Protein AF-A0A3C7VY63-F1 (afdb_monomer_lite)

pLDDT: mean 80.12, std 9.8, range [40.59, 92.25]

Structure (mmCIF, N/CA/C/O backbone):
data_AF-A0A3C7VY63-F1
#
_entry.id   AF-A0A3C7VY63-F1
#
loop_
_atom_site.group_PDB
_atom_site.id
_atom_site.type_symbol
_atom_site.label_atom_id
_atom_site.label_alt_id
_atom_site.label_comp_id
_atom_site.label_asym_id
_atom_site.label_entity_id
_atom_site.label_seq_id
_atom_site.pdbx_PDB_ins_code
_atom_site.Cartn_x
_atom_site.Cartn_y
_atom_site.Cartn_z
_atom_site.occupancy
_atom_site.B_iso_or_equiv
_atom_site.auth_seq_id
_atom_site.auth_comp_id
_atom_site.auth_asym_id
_atom_site.auth_atom_id
_atom_site.pdbx_PDB_model_num
ATOM 1 N N . LEU A 1 1 ? 25.515 3.015 -8.503 1.00 62.12 1 LEU A N 1
ATOM 2 C CA . LEU A 1 1 ? 24.605 2.817 -7.347 1.00 62.12 1 LEU A CA 1
ATOM 3 C C . LEU A 1 1 ? 24.580 4.025 -6.413 1.00 62.12 1 LEU A C 1
ATOM 5 O O . LEU A 1 1 ? 23.520 4.613 -6.287 1.00 62.12 1 LEU A O 1
ATOM 9 N N . LEU A 1 2 ? 25.706 4.453 -5.821 1.00 75.06 2 LEU A N 1
ATOM 10 C CA . LEU A 1 2 ? 25.726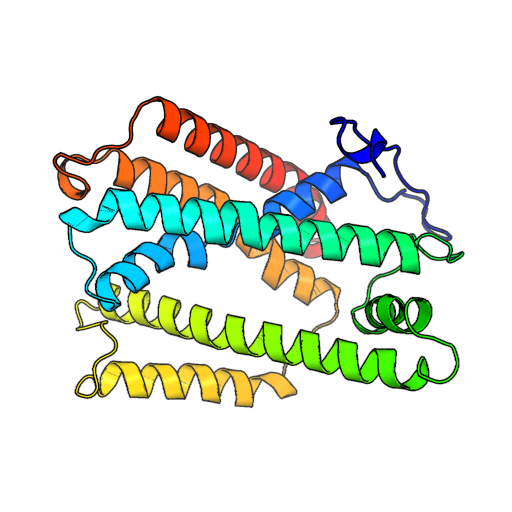 5.575 -4.858 1.00 75.06 2 LEU A CA 1
ATOM 11 C C . LEU A 1 2 ? 25.176 6.905 -5.409 1.00 75.06 2 LEU A C 1
ATOM 13 O O . LEU A 1 2 ? 24.484 7.616 -4.693 1.00 75.06 2 LEU A O 1
ATOM 17 N N . ALA A 1 3 ? 25.392 7.198 -6.696 1.00 76.75 3 ALA A N 1
ATOM 18 C CA . ALA A 1 3 ? 24.822 8.379 -7.353 1.00 76.75 3 ALA A CA 1
ATOM 19 C C . ALA A 1 3 ? 23.278 8.391 -7.382 1.00 76.75 3 ALA A C 1
ATOM 21 O O . ALA A 1 3 ? 22.686 9.460 -7.426 1.00 76.75 3 ALA A O 1
ATOM 22 N N . GLY A 1 4 ? 22.624 7.224 -7.309 1.00 72.44 4 GLY A N 1
ATOM 23 C CA . GLY A 1 4 ? 21.160 7.112 -7.290 1.00 72.44 4 GLY A CA 1
ATOM 24 C C . GLY A 1 4 ? 20.516 7.451 -5.941 1.00 72.44 4 GLY A C 1
ATOM 25 O O . GLY A 1 4 ? 19.298 7.545 -5.867 1.00 72.44 4 GLY A O 1
ATOM 26 N N . PHE A 1 5 ? 21.311 7.639 -4.880 1.00 76.50 5 PHE A N 1
ATOM 27 C CA . PHE A 1 5 ? 20.817 8.124 -3.585 1.00 76.50 5 PHE A CA 1
ATOM 28 C C . PHE A 1 5 ? 20.740 9.650 -3.513 1.00 76.50 5 PHE A C 1
ATOM 30 O O . PHE A 1 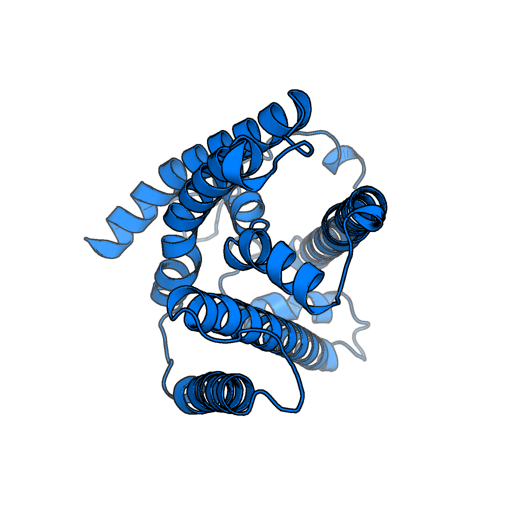5 ? 20.140 10.184 -2.582 1.00 76.50 5 PHE A O 1
ATOM 37 N N . VAL A 1 6 ? 21.346 10.354 -4.472 1.00 81.25 6 VAL A N 1
ATOM 38 C CA . VAL A 1 6 ? 21.207 11.804 -4.582 1.00 81.25 6 VAL A CA 1
ATOM 39 C C . VAL A 1 6 ? 19.847 12.079 -5.223 1.00 81.25 6 VAL A C 1
ATOM 41 O O . VAL A 1 6 ? 19.622 11.614 -6.341 1.00 81.25 6 VAL A O 1
ATOM 44 N N . PRO A 1 7 ? 18.930 12.802 -4.552 1.00 76.75 7 PRO A N 1
ATOM 45 C CA . PRO A 1 7 ? 17.633 13.127 -5.126 1.00 76.75 7 PRO A CA 1
ATOM 46 C C . PRO A 1 7 ? 17.824 13.933 -6.413 1.00 76.75 7 PRO A C 1
ATOM 48 O O . PRO A 1 7 ? 18.218 15.097 -6.379 1.00 76.75 7 PRO A O 1
ATOM 51 N N . ALA A 1 8 ? 17.564 13.297 -7.549 1.00 80.38 8 ALA A N 1
ATOM 52 C CA . ALA A 1 8 ? 17.625 13.902 -8.867 1.00 80.38 8 ALA A CA 1
ATOM 53 C C . ALA A 1 8 ? 16.499 13.326 -9.721 1.00 80.38 8 ALA A C 1
ATOM 55 O O . ALA A 1 8 ? 16.160 12.147 -9.610 1.00 80.38 8 ALA A O 1
ATOM 56 N N . LEU A 1 9 ? 15.918 14.168 -10.570 1.00 77.94 9 LEU A N 1
ATOM 57 C CA . LEU A 1 9 ? 14.984 13.711 -11.587 1.00 77.94 9 LEU A CA 1
ATOM 58 C C . LEU A 1 9 ? 15.796 13.119 -12.746 1.00 77.94 9 LEU A C 1
ATOM 60 O O . LEU A 1 9 ? 16.598 13.849 -13.336 1.00 77.94 9 LEU A O 1
ATOM 64 N N . PRO A 1 10 ? 15.648 11.817 -13.052 1.00 79.81 10 PRO A N 1
ATOM 65 C CA . PRO A 1 10 ? 16.302 11.242 -14.215 1.00 79.81 10 PRO A CA 1
ATOM 66 C C . PRO A 1 10 ? 15.673 11.794 -15.506 1.00 79.81 10 PRO A C 1
ATOM 68 O O . PRO A 1 10 ? 14.538 12.274 -15.472 1.00 79.81 10 PRO A O 1
ATOM 71 N N . PRO A 1 11 ? 16.395 11.749 -16.640 1.00 83.88 11 PRO A N 1
ATOM 72 C CA . PRO A 1 11 ? 15.833 12.127 -17.931 1.00 83.88 11 PRO A CA 1
ATOM 73 C C . PRO A 1 11 ? 14.715 11.163 -18.348 1.00 83.88 11 PRO A C 1
ATOM 75 O O . PRO A 1 11 ? 14.721 9.990 -17.964 1.00 83.88 11 PRO A O 1
ATOM 78 N N . ASP A 1 12 ? 13.783 11.656 -19.162 1.00 84.00 12 ASP A N 1
ATOM 79 C CA . ASP A 1 12 ? 12.725 10.832 -19.748 1.00 84.00 12 ASP A CA 1
ATOM 80 C C . ASP A 1 12 ? 13.318 9.763 -20.675 1.00 84.00 12 ASP A C 1
ATOM 82 O O . ASP A 1 12 ? 14.304 9.999 -21.382 1.00 84.00 12 ASP A O 1
ATOM 86 N N . LEU A 1 13 ? 12.722 8.569 -20.658 1.00 80.81 13 LEU A N 1
ATOM 87 C CA . LEU A 1 13 ? 13.258 7.406 -21.356 1.00 80.81 13 LEU A CA 1
ATOM 88 C C . LEU A 1 13 ? 12.505 7.188 -22.681 1.00 80.81 13 LEU A C 1
ATOM 90 O O . LEU A 1 13 ? 11.304 6.915 -22.642 1.00 80.81 13 LEU A O 1
ATOM 94 N N . PRO A 1 14 ? 13.160 7.276 -23.852 1.00 81.19 14 PRO A N 1
ATOM 95 C CA . PRO A 1 14 ? 12.502 7.002 -25.126 1.00 81.19 14 PRO A CA 1
ATOM 96 C C . PRO A 1 14 ? 12.075 5.531 -25.213 1.00 81.19 14 PRO A C 1
ATOM 98 O O . PRO A 1 14 ? 12.842 4.632 -24.863 1.00 81.19 14 PRO A O 1
ATOM 101 N N . VAL A 1 15 ? 10.854 5.288 -25.691 1.00 75.50 15 VAL A N 1
ATOM 102 C CA . VAL A 1 15 ? 10.307 3.940 -25.887 1.00 75.50 15 VAL A CA 1
ATOM 103 C C . VAL A 1 15 ? 10.382 3.591 -27.378 1.00 75.50 15 VAL A C 1
ATOM 105 O O . VAL A 1 15 ? 9.843 4.333 -28.200 1.00 75.50 15 VAL A O 1
ATOM 108 N N . PRO A 1 16 ? 11.051 2.489 -27.769 1.00 72.19 16 PRO A N 1
ATOM 109 C CA . PRO A 1 16 ? 11.116 2.081 -29.169 1.00 72.19 16 PRO A CA 1
ATOM 110 C C . PRO A 1 16 ? 9.716 1.873 -29.763 1.00 72.19 16 PRO A C 1
ATOM 112 O O . PRO A 1 16 ? 8.954 1.040 -29.282 1.00 72.19 16 PRO A O 1
ATOM 115 N N . GLY A 1 17 ? 9.386 2.617 -30.822 1.00 71.31 17 GLY A N 1
ATOM 116 C CA . GLY A 1 17 ? 8.108 2.489 -31.534 1.00 71.31 17 GLY A CA 1
ATOM 117 C C . GLY A 1 17 ? 6.954 3.343 -30.996 1.00 71.31 17 GLY A C 1
ATOM 118 O O . GLY A 1 17 ? 5.883 3.320 -31.599 1.00 71.31 17 GLY A O 1
ATOM 119 N N . GLU A 1 18 ? 7.160 4.129 -29.936 1.00 72.44 18 GLU A N 1
ATOM 120 C CA . GLU A 1 18 ? 6.178 5.103 -29.440 1.00 72.44 18 GLU A CA 1
ATOM 121 C C . GLU A 1 18 ? 6.654 6.544 -29.682 1.00 72.44 18 GLU A C 1
ATOM 123 O O . GLU A 1 18 ? 7.850 6.836 -29.672 1.00 72.44 18 GLU A O 1
ATOM 128 N N . ALA A 1 19 ? 5.706 7.451 -29.937 1.00 70.81 19 ALA A N 1
ATOM 129 C CA . ALA A 1 19 ? 5.999 8.869 -30.163 1.00 70.81 19 ALA A CA 1
ATOM 130 C C . ALA A 1 19 ? 6.303 9.623 -28.857 1.00 70.81 19 ALA A C 1
ATOM 132 O O . ALA A 1 19 ? 7.053 10.598 -28.875 1.00 70.81 19 ALA A O 1
ATOM 133 N N . ASP A 1 20 ? 5.741 9.156 -27.740 1.00 75.81 20 ASP A N 1
ATOM 134 C CA . ASP A 1 20 ? 5.900 9.767 -26.425 1.00 75.81 20 ASP A CA 1
ATOM 135 C C . ASP A 1 20 ? 6.913 8.974 -25.578 1.00 75.81 20 ASP A C 1
ATOM 137 O O . ASP A 1 20 ? 6.855 7.743 -25.526 1.00 75.81 20 ASP A O 1
ATOM 141 N N . PRO A 1 21 ? 7.858 9.644 -24.894 1.00 78.62 21 PRO A N 1
ATOM 142 C CA . PRO A 1 21 ? 8.790 8.973 -23.999 1.00 78.62 21 PRO A CA 1
ATOM 143 C C . PRO A 1 21 ? 8.112 8.575 -22.681 1.00 78.62 21 PRO A C 1
ATOM 145 O O . PRO A 1 21 ? 7.138 9.182 -22.227 1.00 78.62 21 PRO A O 1
ATOM 148 N N . ARG A 1 22 ? 8.692 7.593 -21.987 1.00 72.12 22 ARG A N 1
ATOM 149 C CA . ARG A 1 22 ? 8.306 7.255 -20.617 1.00 72.12 22 ARG A CA 1
ATOM 150 C C . ARG A 1 22 ? 8.811 8.347 -19.676 1.00 72.12 22 ARG A C 1
ATOM 152 O O . ARG A 1 22 ? 10.004 8.437 -19.386 1.00 72.12 22 ARG A O 1
ATOM 159 N N . VAL A 1 23 ? 7.877 9.165 -19.200 1.00 78.69 23 VAL A N 1
ATOM 160 C CA . VAL A 1 23 ? 8.172 10.327 -18.358 1.00 78.69 23 VAL A CA 1
ATOM 161 C C . VAL A 1 23 ? 8.673 9.891 -16.975 1.00 78.69 23 VAL A C 1
ATOM 163 O O . VAL A 1 23 ? 8.008 9.135 -16.247 1.00 78.69 23 VAL A O 1
ATOM 166 N N . ALA A 1 24 ? 9.847 10.387 -16.592 1.00 77.62 24 ALA A N 1
ATOM 167 C CA . ALA A 1 24 ? 10.515 10.052 -15.339 1.00 77.62 24 ALA A CA 1
ATOM 168 C C . ALA A 1 24 ? 9.704 10.503 -14.117 1.00 77.62 24 ALA A C 1
ATOM 170 O O . ALA A 1 24 ? 9.508 9.731 -13.174 1.00 77.62 24 ALA A O 1
ATOM 171 N N . THR A 1 25 ? 9.178 11.730 -14.153 1.00 72.44 25 THR A N 1
ATOM 172 C CA . THR A 1 25 ? 8.348 12.281 -13.073 1.00 72.44 25 THR A CA 1
ATOM 173 C C . THR A 1 25 ? 7.104 11.431 -12.849 1.00 72.44 25 THR A C 1
ATOM 175 O O . THR A 1 25 ? 6.853 11.054 -11.708 1.00 72.44 25 THR A O 1
ATOM 178 N N . SER A 1 26 ? 6.386 11.035 -13.908 1.00 70.88 26 SER A N 1
ATOM 179 C CA . SER A 1 26 ? 5.187 10.189 -13.785 1.00 70.88 26 SER A CA 1
ATOM 180 C C . SER A 1 26 ? 5.504 8.796 -13.226 1.00 70.88 26 SER A C 1
ATOM 182 O O . SER A 1 26 ? 4.692 8.221 -12.498 1.00 70.88 26 SER A O 1
ATOM 184 N N . SER A 1 27 ? 6.699 8.262 -13.496 1.00 73.44 27 SER A N 1
ATOM 185 C CA . SER A 1 27 ? 7.159 6.983 -12.934 1.00 73.44 27 SER A CA 1
ATOM 186 C C . SER A 1 27 ? 7.461 7.088 -11.434 1.00 73.44 27 SER A C 1
ATOM 188 O O . SER A 1 27 ? 6.994 6.256 -10.656 1.00 73.44 27 SER A O 1
ATOM 190 N N . VAL A 1 28 ? 8.167 8.141 -11.003 1.00 75.81 28 VAL A N 1
ATOM 191 C CA . VAL A 1 28 ? 8.441 8.417 -9.576 1.00 75.81 28 VAL A CA 1
ATOM 192 C C . VAL A 1 28 ? 7.138 8.645 -8.812 1.00 75.81 28 VAL A C 1
ATOM 194 O O . VAL A 1 28 ? 6.910 8.053 -7.759 1.00 75.81 28 VAL A O 1
ATOM 197 N N . ILE A 1 29 ? 6.258 9.462 -9.383 1.00 70.75 29 ILE A N 1
ATOM 198 C CA . ILE A 1 29 ? 4.905 9.725 -8.902 1.00 70.75 29 ILE A CA 1
ATOM 199 C C . ILE A 1 29 ? 4.156 8.384 -8.760 1.00 70.75 29 ILE A C 1
ATOM 201 O O . ILE A 1 29 ? 3.750 8.023 -7.654 1.00 70.75 29 ILE A O 1
ATOM 205 N N . ALA A 1 30 ? 4.076 7.562 -9.809 1.00 69.88 30 ALA A N 1
ATOM 206 C CA . ALA A 1 30 ? 3.417 6.254 -9.746 1.00 69.88 30 ALA A CA 1
ATOM 207 C C . ALA A 1 30 ? 3.973 5.338 -8.641 1.00 69.88 30 ALA A C 1
ATOM 209 O O . ALA A 1 30 ? 3.189 4.700 -7.940 1.00 69.88 30 ALA A O 1
ATOM 210 N N . MET A 1 31 ? 5.296 5.297 -8.450 1.00 74.56 31 MET A N 1
ATOM 211 C CA . MET A 1 31 ? 5.924 4.518 -7.378 1.00 74.56 31 MET A CA 1
ATOM 212 C C . MET A 1 31 ? 5.502 5.001 -5.987 1.00 74.56 31 MET A C 1
ATOM 214 O O . MET A 1 31 ? 5.163 4.181 -5.135 1.00 74.56 31 MET A O 1
ATOM 218 N N . VAL A 1 32 ? 5.476 6.319 -5.760 1.00 74.81 32 VAL A N 1
ATOM 219 C CA . VAL A 1 32 ? 5.016 6.899 -4.488 1.00 74.81 32 VAL A CA 1
ATOM 220 C C . VAL A 1 32 ? 3.537 6.593 -4.250 1.00 74.81 32 VAL A C 1
ATOM 222 O O . VAL A 1 32 ? 3.163 6.199 -3.147 1.00 74.81 32 VAL A O 1
ATOM 225 N N . GLY A 1 33 ? 2.699 6.709 -5.283 1.00 69.38 33 GLY A N 1
ATOM 226 C CA . GLY A 1 33 ? 1.277 6.370 -5.193 1.00 69.38 33 GLY A CA 1
ATOM 227 C C . GLY A 1 33 ? 1.031 4.889 -4.899 1.00 69.38 33 GLY A C 1
ATOM 228 O O . GLY A 1 33 ? 0.179 4.562 -4.080 1.00 69.38 33 GLY A O 1
ATOM 229 N N . ALA A 1 34 ? 1.804 3.989 -5.512 1.00 71.31 34 ALA A N 1
ATOM 230 C CA . ALA A 1 34 ? 1.699 2.547 -5.287 1.00 71.31 34 ALA A CA 1
ATOM 231 C C . ALA A 1 34 ? 2.191 2.110 -3.896 1.00 71.31 34 ALA A C 1
ATOM 233 O O . ALA A 1 34 ? 1.736 1.091 -3.379 1.00 71.31 34 ALA A O 1
ATOM 234 N N . ALA A 1 35 ? 3.094 2.874 -3.274 1.00 74.88 35 ALA A N 1
ATOM 235 C CA . ALA A 1 35 ? 3.577 2.596 -1.923 1.00 74.88 35 ALA A CA 1
ATOM 236 C C . ALA A 1 35 ? 2.518 2.862 -0.835 1.00 74.88 35 ALA A C 1
ATOM 238 O O . ALA A 1 35 ? 2.650 2.367 0.285 1.00 74.88 35 ALA A O 1
ATOM 239 N N . ILE A 1 36 ? 1.470 3.633 -1.143 1.00 75.31 36 ILE A N 1
ATOM 240 C CA . ILE A 1 36 ? 0.444 4.030 -0.178 1.00 75.31 36 ILE A CA 1
ATOM 241 C C . ILE A 1 36 ? -0.836 3.235 -0.439 1.00 75.31 36 ILE A C 1
ATOM 243 O O . ILE A 1 36 ? -1.573 3.502 -1.383 1.00 75.31 36 ILE A O 1
ATOM 247 N N . ALA A 1 37 ? -1.138 2.283 0.443 1.00 77.69 37 ALA A N 1
ATOM 248 C CA . ALA A 1 37 ? -2.376 1.512 0.390 1.00 77.69 37 ALA A CA 1
ATOM 249 C C . ALA A 1 37 ? -3.423 2.081 1.375 1.00 77.69 37 ALA A C 1
ATOM 251 O O . ALA A 1 37 ? -3.227 1.979 2.591 1.00 77.69 37 ALA A O 1
ATOM 252 N N . PRO A 1 38 ? -4.568 2.614 0.895 1.00 79.19 38 PRO A N 1
ATOM 253 C CA . PRO A 1 38 ? -5.651 3.126 1.744 1.00 79.19 38 PRO A CA 1
ATOM 254 C C . PRO A 1 38 ? -6.125 2.122 2.803 1.00 79.19 38 PRO A C 1
ATOM 256 O O . PRO A 1 38 ? -6.285 2.464 3.976 1.00 79.19 38 PRO A O 1
ATOM 259 N N . ALA A 1 39 ? -6.288 0.859 2.396 1.00 77.19 39 ALA A N 1
ATOM 260 C CA . ALA A 1 39 ? -6.702 -0.223 3.282 1.00 77.19 39 ALA A CA 1
ATOM 261 C C . ALA A 1 39 ? -5.671 -0.499 4.387 1.00 77.19 39 ALA A C 1
ATOM 263 O O . ALA A 1 39 ? -6.059 -0.776 5.514 1.00 77.19 39 ALA A O 1
ATOM 264 N N . ALA A 1 40 ? -4.370 -0.372 4.107 1.00 79.06 40 ALA A N 1
ATOM 265 C CA . ALA A 1 40 ? -3.341 -0.546 5.129 1.00 79.06 40 ALA A CA 1
ATOM 266 C C . ALA A 1 40 ? -3.365 0.603 6.150 1.00 79.06 40 ALA A C 1
ATOM 268 O O . ALA A 1 40 ? -3.296 0.351 7.350 1.00 79.06 40 ALA A O 1
ATOM 269 N N . LEU A 1 41 ? -3.529 1.851 5.690 1.00 83.31 41 LEU A N 1
ATOM 270 C CA . LEU A 1 41 ? -3.582 3.030 6.566 1.00 83.31 41 LEU A CA 1
ATOM 271 C C . LEU A 1 41 ? -4.760 2.983 7.547 1.00 83.31 41 LEU A C 1
ATOM 273 O O . LEU A 1 41 ? -4.584 3.266 8.731 1.00 83.31 41 LEU A O 1
ATOM 277 N N . LEU A 1 42 ? -5.950 2.618 7.066 1.00 86.81 42 LEU A N 1
ATOM 278 C CA . LEU A 1 42 ? -7.148 2.531 7.907 1.00 86.81 42 LEU A CA 1
ATOM 279 C C . LEU A 1 42 ? -7.280 1.185 8.631 1.00 86.81 42 LEU A C 1
ATOM 281 O O . LEU A 1 42 ? -7.916 1.118 9.678 1.00 86.81 42 LEU A O 1
ATOM 285 N N . GLY A 1 43 ? -6.696 0.116 8.090 1.00 86.75 43 GLY A N 1
ATOM 286 C CA . GLY A 1 43 ? -6.788 -1.236 8.637 1.00 86.75 43 GLY A CA 1
ATOM 287 C C . GLY A 1 43 ? -5.797 -1.516 9.762 1.00 86.75 43 GLY A C 1
ATOM 288 O O . GLY A 1 43 ? -6.124 -2.268 10.679 1.00 86.75 43 GLY A O 1
ATOM 289 N N . LEU A 1 44 ? -4.615 -0.887 9.748 1.00 87.25 44 LEU A N 1
ATOM 290 C CA . LEU A 1 44 ? -3.586 -1.109 10.768 1.00 87.25 44 LEU A CA 1
ATOM 291 C C . LEU A 1 44 ? -4.094 -0.855 12.206 1.00 87.25 44 LEU A C 1
ATOM 293 O O . LEU A 1 44 ? -3.856 -1.713 13.057 1.00 87.25 44 LEU A O 1
ATOM 297 N N . PRO A 1 45 ? -4.856 0.221 12.503 1.00 86.75 45 PRO A N 1
ATOM 298 C CA . PRO A 1 45 ? -5.468 0.400 13.820 1.00 86.75 45 PRO A CA 1
ATOM 299 C C . PRO A 1 45 ? -6.396 -0.750 14.238 1.00 86.75 45 PRO A C 1
ATOM 301 O O . PRO A 1 45 ? -6.347 -1.170 15.393 1.00 86.75 45 PRO A O 1
ATOM 304 N N . TYR A 1 46 ? -7.201 -1.297 13.315 1.00 88.62 46 TYR A N 1
ATOM 305 C CA . TYR A 1 46 ? -8.057 -2.456 13.601 1.00 88.62 46 TYR A CA 1
ATOM 306 C C . TYR A 1 46 ? -7.222 -3.698 13.896 1.00 88.62 46 TYR A C 1
ATOM 308 O O . TYR A 1 46 ? -7.521 -4.406 14.850 1.00 88.62 46 TYR A O 1
ATOM 316 N N . MET A 1 47 ? -6.149 -3.938 13.137 1.00 87.38 47 MET A N 1
ATOM 317 C CA . MET A 1 47 ? -5.248 -5.069 13.378 1.00 87.38 47 MET A CA 1
ATOM 318 C C . MET A 1 47 ? -4.537 -4.960 14.734 1.00 87.38 47 MET A C 1
ATOM 320 O O . MET A 1 47 ? -4.449 -5.949 15.455 1.00 87.38 47 MET A O 1
ATOM 324 N N . CYS A 1 48 ? -4.081 -3.765 15.121 1.00 85.94 48 CYS A N 1
ATOM 325 C CA . CYS A 1 48 ? -3.505 -3.534 16.449 1.00 85.94 48 CYS A CA 1
ATOM 326 C C . CYS A 1 48 ? -4.537 -3.757 17.566 1.00 85.94 48 CYS A C 1
ATOM 328 O O . CYS A 1 48 ? -4.233 -4.381 18.581 1.00 85.94 48 CYS A O 1
ATOM 330 N N . ALA A 1 49 ? -5.766 -3.272 17.381 1.00 85.88 49 ALA A N 1
ATOM 331 C CA . ALA A 1 49 ? -6.838 -3.453 18.354 1.00 85.88 49 ALA A CA 1
ATOM 332 C C . ALA A 1 49 ? -7.318 -4.915 18.451 1.00 85.88 49 ALA A C 1
ATOM 334 O O . ALA A 1 49 ? -7.705 -5.357 19.534 1.00 85.88 49 ALA A O 1
ATOM 335 N N . ASP A 1 50 ? -7.277 -5.666 17.350 1.00 85.94 50 ASP A N 1
ATOM 336 C CA . ASP A 1 50 ? -7.568 -7.103 17.309 1.00 85.94 50 ASP A CA 1
ATOM 337 C C . ASP A 1 50 ? -6.478 -7.924 18.013 1.00 85.94 50 ASP A C 1
ATOM 339 O O . ASP A 1 50 ? -6.790 -8.813 18.801 1.00 85.94 50 ASP A O 1
ATOM 343 N N . ALA A 1 51 ? -5.207 -7.540 17.842 1.00 84.88 51 ALA A N 1
ATOM 344 C CA . ALA A 1 51 ? -4.069 -8.112 18.568 1.00 84.88 51 ALA A CA 1
ATOM 345 C C . ALA A 1 51 ? -4.083 -7.808 20.082 1.00 84.88 51 ALA A C 1
ATOM 347 O O . ALA A 1 51 ? -3.239 -8.312 20.822 1.00 84.88 51 ALA A O 1
ATOM 348 N N . GLY A 1 52 ? -5.035 -6.996 20.553 1.00 82.31 52 GLY A N 1
ATOM 349 C CA . GLY A 1 52 ? -5.192 -6.650 21.962 1.00 82.31 52 GLY A CA 1
ATOM 350 C C . GLY A 1 52 ? -4.232 -5.569 22.454 1.00 82.31 52 GLY A C 1
ATOM 351 O O . GLY A 1 52 ? -4.093 -5.411 23.667 1.00 82.31 52 GLY A O 1
ATOM 352 N N . SER A 1 53 ? -3.588 -4.815 21.554 1.00 81.38 53 SER A N 1
ATOM 353 C CA . SER A 1 53 ? -2.654 -3.760 21.952 1.00 81.38 53 SER A CA 1
ATOM 354 C C . SER A 1 53 ? -3.338 -2.681 22.791 1.00 81.38 53 SER A C 1
ATOM 356 O O . SER A 1 53 ? -4.373 -2.118 22.421 1.00 81.38 53 SER A O 1
ATOM 358 N N . GLY A 1 54 ? -2.732 -2.395 23.942 1.00 80.50 54 GLY A N 1
ATOM 359 C CA . GLY A 1 54 ? -3.194 -1.393 24.897 1.00 80.50 54 GLY A CA 1
ATOM 360 C C . GLY A 1 54 ? -2.616 -0.000 24.642 1.00 80.50 54 GLY A C 1
ATOM 361 O O . GLY A 1 54 ? -1.724 0.199 23.817 1.00 80.50 54 GLY A O 1
ATOM 362 N N . ARG A 1 55 ? -3.098 0.984 25.410 1.00 80.88 55 ARG A N 1
ATOM 363 C CA . ARG A 1 55 ? -2.621 2.380 25.340 1.00 80.88 55 ARG A CA 1
ATOM 364 C C . ARG A 1 55 ? -1.131 2.511 25.672 1.00 80.88 55 ARG A C 1
ATOM 366 O O . ARG A 1 55 ? -0.436 3.314 25.056 1.00 80.88 55 ARG A O 1
ATOM 373 N N . ASP A 1 56 ? -0.629 1.684 26.582 1.00 82.38 56 ASP A N 1
ATOM 374 C CA . ASP A 1 56 ? 0.766 1.734 27.038 1.00 82.38 56 ASP A CA 1
ATOM 375 C C . ASP A 1 56 ? 1.758 1.272 25.956 1.00 82.38 56 ASP A C 1
ATOM 377 O O . ASP A 1 56 ? 2.947 1.590 25.996 1.00 82.38 56 ASP A O 1
ATOM 381 N N . GLU A 1 57 ? 1.269 0.575 24.927 1.00 85.50 57 GLU A N 1
ATOM 382 C CA . GLU A 1 57 ? 2.086 0.062 23.829 1.00 85.50 57 GLU A CA 1
ATOM 383 C C . GLU A 1 57 ? 2.193 1.029 22.646 1.00 85.50 57 GLU A C 1
ATOM 385 O O . GLU A 1 57 ? 2.955 0.758 21.719 1.00 85.50 57 GLU A O 1
ATOM 390 N N . LEU A 1 58 ? 1.501 2.175 22.659 1.00 84.31 58 LEU A N 1
ATOM 391 C CA . LEU A 1 58 ? 1.433 3.095 21.512 1.00 84.31 58 LEU A CA 1
ATOM 392 C C . LEU A 1 58 ? 2.814 3.509 20.985 1.00 84.31 58 LEU A C 1
ATOM 394 O O . LEU A 1 58 ? 3.049 3.524 19.776 1.00 84.31 58 LEU A O 1
ATOM 398 N N . ARG A 1 59 ? 3.763 3.801 21.884 1.00 85.25 59 ARG A N 1
ATOM 399 C CA . ARG A 1 59 ? 5.137 4.156 21.491 1.00 85.25 59 ARG A CA 1
ATOM 400 C C . ARG A 1 59 ? 5.859 2.978 20.835 1.00 85.25 59 ARG A C 1
ATOM 402 O O . ARG A 1 59 ? 6.585 3.175 19.862 1.00 85.25 59 ARG A O 1
ATOM 409 N N . ARG A 1 60 ? 5.660 1.765 21.352 1.00 87.19 60 ARG A N 1
ATOM 410 C CA . ARG A 1 60 ? 6.244 0.537 20.798 1.00 87.19 60 ARG A CA 1
ATOM 411 C C . ARG A 1 60 ? 5.634 0.215 19.435 1.00 87.19 60 ARG A C 1
ATOM 413 O O . ARG A 1 60 ? 6.388 -0.030 18.500 1.00 87.19 60 ARG A O 1
ATOM 420 N N . ALA A 1 61 ? 4.311 0.295 19.308 1.00 85.75 61 ALA A N 1
ATOM 421 C CA . ALA A 1 61 ? 3.582 0.079 18.061 1.00 85.75 61 ALA A CA 1
ATOM 422 C C . ALA A 1 61 ? 3.993 1.089 16.976 1.00 85.75 61 ALA A C 1
ATOM 424 O O . ALA A 1 61 ? 4.188 0.717 15.817 1.00 85.75 61 ALA A O 1
ATOM 425 N N . PHE A 1 62 ? 4.216 2.354 17.353 1.00 86.56 62 PHE A N 1
ATOM 426 C CA . PHE A 1 62 ? 4.749 3.370 16.445 1.00 86.56 62 PHE A CA 1
ATOM 427 C C . PHE A 1 62 ? 6.132 2.980 15.908 1.00 86.56 62 PHE A C 1
ATOM 429 O O . PHE A 1 62 ? 6.328 2.937 14.697 1.00 86.56 62 PHE A O 1
ATOM 436 N N . TRP A 1 63 ? 7.079 2.634 16.785 1.00 88.38 63 TRP A N 1
ATOM 437 C CA . TRP A 1 63 ? 8.425 2.246 16.352 1.00 88.38 63 TRP A CA 1
ATOM 438 C C . TRP A 1 63 ? 8.446 0.936 15.566 1.00 88.38 63 TRP A C 1
ATOM 440 O O . TRP A 1 63 ? 9.190 0.827 14.596 1.00 88.38 63 TRP A O 1
ATOM 450 N N . GLN A 1 64 ? 7.598 -0.030 15.921 1.00 87.94 64 GLN A N 1
ATOM 451 C CA . GLN A 1 64 ? 7.404 -1.240 15.123 1.00 87.94 64 GLN A CA 1
ATOM 452 C C . GLN A 1 64 ? 6.888 -0.911 13.721 1.00 87.94 64 GLN A C 1
ATOM 454 O O . GLN A 1 64 ? 7.376 -1.482 12.751 1.00 87.94 64 GLN A O 1
ATOM 459 N N . SER A 1 65 ? 5.964 0.043 13.595 1.00 87.19 65 SER A N 1
ATOM 460 C CA . SER A 1 65 ? 5.466 0.496 12.292 1.00 87.19 65 SER A CA 1
ATOM 461 C C . SER A 1 65 ? 6.562 1.195 11.486 1.00 87.19 65 SER A C 1
ATOM 463 O O . SER A 1 65 ? 6.740 0.889 10.312 1.00 87.19 65 SER A O 1
ATOM 465 N N . VAL A 1 66 ? 7.356 2.070 12.112 1.00 88.75 66 VAL A N 1
ATOM 466 C CA . VAL A 1 66 ? 8.495 2.738 11.455 1.00 88.75 66 VAL A CA 1
ATOM 467 C C . VAL A 1 66 ? 9.539 1.724 10.977 1.00 88.75 66 VAL A C 1
ATOM 469 O O . VAL A 1 66 ? 10.026 1.827 9.853 1.00 88.75 66 VAL A O 1
ATOM 472 N N . LEU A 1 67 ? 9.863 0.718 11.790 1.00 90.00 67 LEU A N 1
ATOM 473 C CA . LEU A 1 67 ? 10.816 -0.324 11.410 1.00 90.00 67 LEU A CA 1
ATOM 474 C C . LEU A 1 67 ? 10.264 -1.222 10.299 1.00 90.00 67 LEU A C 1
ATOM 476 O O . LEU A 1 67 ? 10.948 -1.434 9.302 1.00 90.00 67 LEU A O 1
ATOM 480 N N . ASN A 1 68 ? 9.033 -1.717 10.430 1.00 86.81 68 ASN A N 1
ATOM 481 C CA . ASN A 1 68 ? 8.469 -2.671 9.477 1.00 86.81 68 ASN A CA 1
ATOM 482 C C . ASN A 1 68 ? 8.052 -2.003 8.156 1.00 86.81 68 ASN A C 1
ATOM 484 O O . ASN A 1 68 ? 8.490 -2.429 7.089 1.00 86.81 68 ASN A O 1
ATOM 488 N N . LEU A 1 69 ? 7.228 -0.952 8.210 1.00 83.44 69 LEU A N 1
ATOM 489 C CA . LEU A 1 69 ? 6.704 -0.279 7.012 1.00 83.44 69 LEU A CA 1
ATOM 490 C C . LEU A 1 69 ? 7.670 0.772 6.456 1.00 83.44 69 LEU A C 1
ATOM 492 O O . LEU A 1 69 ? 7.653 1.039 5.260 1.00 83.44 69 LEU A O 1
ATOM 496 N N . GLY A 1 70 ? 8.500 1.385 7.299 1.00 83.56 70 GLY A N 1
ATOM 497 C CA . GLY A 1 70 ? 9.502 2.348 6.843 1.00 83.56 70 GLY A CA 1
ATOM 498 C C . GLY A 1 70 ? 10.768 1.646 6.365 1.00 83.56 70 GLY A C 1
ATOM 499 O O . GLY A 1 70 ? 11.096 1.668 5.181 1.00 83.56 70 GLY A O 1
ATOM 500 N N . PHE A 1 71 ? 11.485 1.007 7.289 1.00 88.25 71 PHE A N 1
ATOM 501 C CA . PHE A 1 71 ? 12.818 0.479 6.999 1.00 88.25 71 PHE A CA 1
ATOM 502 C C . PHE A 1 71 ? 12.795 -0.850 6.235 1.00 88.25 71 PHE A C 1
ATOM 504 O O . PHE A 1 71 ? 13.404 -0.942 5.175 1.00 88.25 71 PHE A O 1
ATOM 511 N N . VAL A 1 72 ? 12.099 -1.876 6.733 1.00 89.00 72 VAL A N 1
ATOM 512 C CA . VAL A 1 72 ? 12.111 -3.217 6.117 1.00 89.00 72 VAL A CA 1
ATOM 513 C C . VAL A 1 72 ? 11.439 -3.193 4.746 1.00 89.00 72 VAL A C 1
ATOM 515 O O . VAL A 1 72 ? 12.032 -3.649 3.770 1.00 89.00 72 VAL A O 1
ATOM 518 N N . PHE A 1 73 ? 10.239 -2.616 4.647 1.00 85.75 73 PHE A N 1
ATOM 519 C CA . PHE A 1 73 ? 9.550 -2.462 3.365 1.00 85.75 73 PHE A CA 1
ATOM 520 C C . PHE A 1 73 ? 10.317 -1.543 2.401 1.00 85.75 73 PHE A C 1
ATOM 522 O O . PHE A 1 73 ? 10.449 -1.875 1.225 1.00 85.75 73 PHE A O 1
ATOM 529 N N . GLY A 1 74 ? 10.892 -0.438 2.891 1.00 85.69 74 GLY A N 1
ATOM 530 C CA . GLY A 1 74 ? 11.724 0.452 2.077 1.00 85.69 74 GLY A CA 1
ATOM 531 C C . GLY A 1 74 ? 12.988 -0.231 1.547 1.00 85.69 74 GLY A C 1
ATOM 532 O O . GLY A 1 74 ? 13.297 -0.123 0.362 1.00 85.69 74 GLY A O 1
ATOM 533 N N . ALA A 1 75 ? 13.689 -0.994 2.390 1.00 87.69 75 ALA A N 1
ATOM 534 C CA . ALA A 1 75 ? 14.852 -1.782 1.989 1.00 87.69 75 ALA A CA 1
ATOM 535 C C . ALA A 1 75 ? 14.469 -2.857 0.965 1.00 87.69 75 ALA A C 1
ATOM 537 O O . ALA A 1 75 ? 15.151 -3.012 -0.046 1.00 87.69 75 ALA A O 1
ATOM 538 N N . TYR A 1 76 ? 13.352 -3.555 1.183 1.00 86.81 76 TYR A N 1
ATOM 539 C CA . TYR A 1 76 ? 12.812 -4.512 0.221 1.00 86.81 76 TYR A CA 1
ATOM 540 C C . TYR A 1 76 ? 12.521 -3.854 -1.137 1.00 86.81 76 TYR A C 1
ATOM 542 O O . TYR A 1 76 ? 13.009 -4.334 -2.161 1.00 86.81 76 TYR A O 1
ATOM 550 N N . ALA A 1 77 ? 11.803 -2.727 -1.155 1.00 84.94 77 ALA A N 1
ATOM 551 C CA . ALA A 1 77 ? 11.502 -1.984 -2.378 1.00 84.94 77 ALA A CA 1
ATOM 552 C C . ALA A 1 77 ? 12.779 -1.519 -3.098 1.00 84.94 77 ALA A C 1
ATOM 554 O O . ALA A 1 77 ? 12.876 -1.634 -4.320 1.00 84.94 77 ALA A O 1
ATOM 555 N N . PHE A 1 78 ? 13.786 -1.065 -2.346 1.00 86.12 78 PHE A N 1
ATOM 556 C CA . PHE A 1 78 ? 15.097 -0.713 -2.886 1.00 86.12 78 PHE A CA 1
ATOM 557 C C . PHE A 1 78 ? 15.788 -1.910 -3.552 1.00 86.12 78 PHE A C 1
ATOM 559 O O . PHE A 1 78 ? 16.255 -1.789 -4.684 1.00 86.12 78 PHE A O 1
ATOM 566 N N . PHE A 1 79 ? 15.829 -3.075 -2.899 1.00 85.94 79 PHE A N 1
ATOM 567 C CA . PHE A 1 79 ? 16.444 -4.270 -3.483 1.00 85.94 79 PHE A CA 1
ATOM 568 C C . PHE A 1 79 ? 15.720 -4.735 -4.744 1.00 85.94 79 PHE A C 1
ATOM 570 O O . PHE A 1 79 ? 16.383 -5.078 -5.721 1.00 85.94 79 PHE A O 1
ATOM 577 N N . VAL A 1 80 ? 14.385 -4.706 -4.752 1.00 82.38 80 VAL A N 1
ATOM 578 C CA . VAL A 1 80 ? 13.591 -5.044 -5.942 1.00 82.38 80 VAL A CA 1
ATOM 579 C C . VAL A 1 80 ? 13.889 -4.074 -7.084 1.00 82.38 80 VAL A C 1
ATOM 581 O O . VAL A 1 80 ? 14.123 -4.517 -8.207 1.00 82.38 80 VAL A O 1
ATOM 584 N N . LEU A 1 81 ? 13.950 -2.769 -6.803 1.00 83.06 81 LEU A N 1
ATOM 585 C CA . LEU A 1 81 ? 14.284 -1.751 -7.799 1.00 83.06 81 LEU A CA 1
ATOM 586 C C . LEU A 1 81 ? 15.693 -1.960 -8.370 1.00 83.06 81 LEU A C 1
ATOM 588 O O . LEU A 1 81 ? 15.867 -1.943 -9.585 1.00 83.06 81 LEU A O 1
ATOM 592 N N . VAL A 1 82 ? 16.694 -2.184 -7.514 1.00 84.00 82 VAL A N 1
ATOM 593 C CA . VAL A 1 82 ? 18.088 -2.394 -7.938 1.00 84.00 82 VAL A CA 1
ATOM 594 C C . VAL A 1 82 ? 18.245 -3.695 -8.719 1.00 84.00 82 VAL A C 1
ATOM 596 O O . VAL A 1 82 ? 18.899 -3.693 -9.759 1.00 84.00 82 VAL A O 1
ATOM 599 N N . ALA A 1 83 ? 17.640 -4.790 -8.256 1.00 80.69 83 ALA A N 1
ATOM 600 C CA . ALA A 1 83 ? 17.680 -6.073 -8.952 1.00 80.69 83 ALA A CA 1
ATOM 601 C C . ALA A 1 83 ? 16.985 -5.986 -10.317 1.00 80.69 83 ALA A C 1
ATOM 603 O O . ALA A 1 83 ? 17.538 -6.439 -11.317 1.00 80.69 83 ALA A O 1
ATOM 604 N N . GLY A 1 84 ? 15.812 -5.346 -10.370 1.00 78.50 84 GLY A N 1
ATOM 605 C CA . GLY A 1 84 ? 15.085 -5.095 -11.610 1.00 78.50 84 GLY A CA 1
ATOM 606 C C . GLY A 1 84 ? 15.887 -4.233 -12.579 1.00 78.50 84 GLY A C 1
ATOM 607 O O . GLY A 1 84 ? 16.066 -4.619 -13.729 1.00 78.50 84 GLY A O 1
ATOM 608 N N . ALA A 1 85 ? 16.440 -3.113 -12.110 1.00 78.69 85 ALA A N 1
ATOM 609 C CA . ALA A 1 85 ? 17.275 -2.240 -12.927 1.00 78.69 85 ALA A CA 1
ATOM 610 C C . ALA A 1 85 ? 18.522 -2.970 -13.445 1.00 78.69 85 ALA A C 1
ATOM 612 O O . ALA A 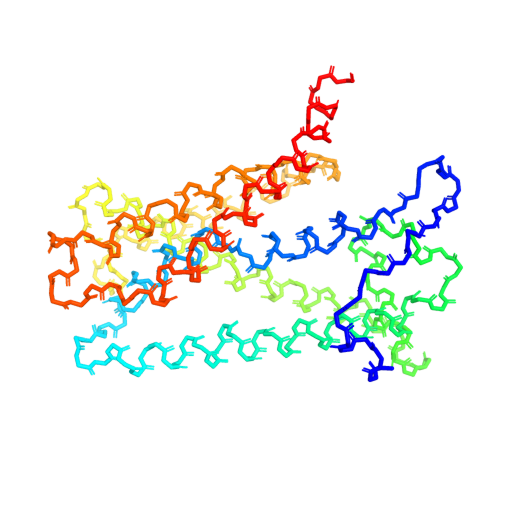1 85 ? 18.788 -2.940 -14.638 1.00 78.69 85 ALA A O 1
ATOM 613 N N . PHE A 1 86 ? 19.266 -3.677 -12.592 1.00 80.69 86 PHE A N 1
ATOM 614 C CA . PHE A 1 86 ? 20.478 -4.385 -13.011 1.00 80.69 86 PHE A CA 1
ATOM 615 C C . PHE A 1 86 ? 20.199 -5.479 -14.051 1.00 80.69 86 PHE A C 1
ATOM 617 O O . PHE A 1 86 ? 20.961 -5.632 -15.001 1.00 80.69 86 PHE A O 1
ATOM 624 N N . ALA A 1 87 ? 19.105 -6.224 -13.884 1.00 76.50 87 ALA A N 1
ATOM 625 C CA . ALA A 1 87 ? 18.761 -7.333 -14.764 1.00 76.50 87 ALA A CA 1
ATOM 626 C C . ALA A 1 87 ? 18.097 -6.890 -16.078 1.00 76.50 87 ALA A C 1
ATOM 628 O O . ALA A 1 87 ? 18.341 -7.499 -17.117 1.00 76.50 87 ALA A O 1
ATOM 629 N N . LEU A 1 88 ? 17.246 -5.860 -16.035 1.00 76.25 88 LEU A N 1
ATOM 630 C CA . LEU A 1 88 ? 16.425 -5.450 -17.178 1.00 76.25 88 LEU A CA 1
ATOM 631 C C . LEU A 1 88 ? 17.028 -4.296 -17.973 1.00 76.25 88 LEU A C 1
ATOM 633 O O . LEU A 1 88 ? 16.868 -4.276 -19.186 1.00 76.25 88 LEU A O 1
ATOM 637 N N . TYR A 1 89 ? 17.723 -3.351 -17.333 1.00 77.31 89 TYR A N 1
ATOM 638 C CA . TYR A 1 89 ? 18.272 -2.168 -18.012 1.00 77.31 89 TYR A CA 1
ATOM 639 C C . TYR A 1 89 ? 19.239 -2.486 -19.169 1.00 77.31 89 TYR A C 1
ATOM 641 O O . TYR A 1 89 ? 19.202 -1.774 -20.167 1.00 77.31 89 TYR A O 1
ATOM 649 N N . PRO A 1 90 ? 20.068 -3.551 -19.113 1.00 78.31 90 PRO A N 1
ATOM 650 C CA . PRO A 1 90 ? 20.931 -3.921 -20.238 1.00 78.31 90 PRO A CA 1
ATOM 651 C C . PRO A 1 90 ? 20.186 -4.447 -21.478 1.00 78.31 90 PRO A C 1
ATOM 653 O O . PRO A 1 90 ? 20.811 -4.635 -22.520 1.00 78.31 90 PRO A O 1
ATOM 656 N N . MET A 1 91 ? 18.883 -4.737 -21.385 1.00 74.81 91 MET A N 1
ATOM 657 C CA . MET A 1 91 ? 18.100 -5.270 -22.503 1.00 74.81 91 MET A CA 1
ATOM 658 C C . MET A 1 91 ? 17.724 -4.158 -23.496 1.00 74.81 91 MET A C 1
ATOM 660 O O . MET A 1 91 ? 17.428 -3.032 -23.101 1.00 74.81 91 MET A O 1
ATOM 664 N N . ALA A 1 92 ? 17.693 -4.475 -24.795 1.00 69.00 92 ALA A N 1
ATOM 665 C CA . ALA A 1 92 ? 17.390 -3.499 -25.852 1.00 69.00 92 ALA A CA 1
ATOM 666 C C . ALA A 1 92 ? 15.995 -2.855 -25.698 1.00 69.00 92 ALA A C 1
ATOM 668 O O . ALA A 1 92 ? 15.836 -1.663 -25.937 1.00 69.00 92 ALA A O 1
ATOM 669 N N . ASP A 1 93 ? 15.026 -3.624 -25.196 1.00 71.44 93 ASP A N 1
ATOM 670 C CA . ASP A 1 93 ? 13.623 -3.226 -25.043 1.00 71.44 93 ASP A CA 1
ATOM 671 C C . ASP A 1 93 ? 13.247 -2.894 -23.585 1.00 71.44 93 ASP A C 1
ATOM 673 O O . ASP A 1 93 ? 12.089 -2.987 -23.182 1.00 71.44 93 ASP A O 1
ATOM 677 N N . HIS A 1 94 ? 14.217 -2.497 -22.753 1.00 69.56 94 HIS A N 1
ATOM 678 C CA . HIS A 1 94 ? 13.996 -2.265 -21.317 1.00 69.56 94 HIS A CA 1
ATOM 679 C C . HIS A 1 94 ? 12.910 -1.221 -20.999 1.00 69.56 94 HIS A C 1
ATOM 681 O O . HIS A 1 94 ? 12.318 -1.241 -19.917 1.00 69.56 94 HIS A O 1
ATOM 687 N N . ALA A 1 95 ? 12.633 -0.316 -21.939 1.00 64.12 95 ALA A N 1
ATOM 688 C CA . ALA A 1 95 ? 11.622 0.724 -21.812 1.00 64.12 95 ALA A CA 1
ATOM 689 C C . ALA A 1 95 ? 10.187 0.232 -22.096 1.00 64.12 95 ALA A C 1
ATOM 691 O O . ALA A 1 95 ? 9.244 0.839 -21.588 1.00 64.12 95 ALA A O 1
ATOM 692 N N . SER A 1 96 ? 10.009 -0.860 -22.853 1.00 65.75 96 SER A N 1
ATOM 693 C CA . SER A 1 96 ? 8.703 -1.306 -23.377 1.00 65.75 96 SER A CA 1
ATOM 694 C C . SER A 1 96 ? 8.035 -2.415 -22.556 1.00 65.75 96 SER A C 1
ATOM 696 O O . SER A 1 96 ? 6.950 -2.880 -22.905 1.00 65.75 96 SER A O 1
ATOM 698 N N . PHE A 1 97 ? 8.640 -2.835 -21.438 1.00 65.81 97 PHE A N 1
ATOM 699 C CA . PHE A 1 97 ? 8.032 -3.844 -20.573 1.00 65.81 97 PHE A CA 1
ATOM 700 C C . PHE A 1 97 ? 6.679 -3.374 -20.017 1.00 65.81 97 PHE A C 1
ATOM 702 O O . PHE A 1 97 ? 6.582 -2.326 -19.360 1.00 65.81 97 PHE A O 1
ATOM 709 N N . ALA A 1 98 ? 5.652 -4.186 -20.276 1.00 62.22 98 ALA A N 1
ATOM 710 C CA . ALA A 1 98 ? 4.254 -3.912 -19.953 1.00 62.22 98 ALA A CA 1
ATOM 711 C C . ALA A 1 98 ? 3.563 -5.066 -19.204 1.00 62.22 98 ALA A C 1
ATOM 713 O O . ALA A 1 98 ? 2.506 -4.848 -18.614 1.00 62.22 98 ALA A O 1
ATOM 714 N N . ASP A 1 99 ? 4.146 -6.273 -19.198 1.00 62.94 99 ASP A N 1
ATOM 715 C CA . ASP A 1 99 ? 3.523 -7.456 -18.596 1.00 62.94 99 ASP A CA 1
ATOM 716 C C . ASP A 1 99 ? 4.382 -8.139 -17.517 1.00 62.94 99 ASP A C 1
ATOM 718 O O . ASP A 1 99 ? 5.616 -8.151 -17.539 1.00 62.94 99 ASP A O 1
ATOM 722 N N . VAL A 1 100 ? 3.693 -8.777 -16.575 1.00 61.44 100 VAL A N 1
ATOM 723 C CA . VAL A 1 100 ? 4.251 -9.556 -15.467 1.00 61.44 100 VAL A CA 1
ATOM 724 C C . VAL A 1 100 ? 5.074 -10.744 -15.975 1.00 61.44 100 VAL A C 1
ATOM 726 O O . VAL A 1 100 ? 6.091 -11.094 -15.372 1.00 61.44 100 VAL A O 1
ATOM 729 N N . GLY A 1 101 ? 4.693 -11.339 -17.112 1.00 63.81 101 GLY A N 1
ATOM 730 C CA . GLY A 1 101 ? 5.484 -12.387 -17.758 1.00 63.81 101 GLY A CA 1
ATOM 731 C C . GLY A 1 101 ? 6.879 -11.900 -18.163 1.00 63.81 101 GLY A C 1
ATOM 732 O O . GLY A 1 101 ? 7.866 -12.611 -17.963 1.00 63.81 101 GLY A O 1
ATOM 733 N N . GLN A 1 102 ? 6.984 -10.657 -18.639 1.00 68.25 102 GLN A N 1
ATOM 734 C CA . GLN A 1 102 ? 8.260 -10.034 -18.996 1.00 68.25 102 GLN A CA 1
ATOM 735 C C . GLN A 1 102 ? 9.083 -9.682 -17.749 1.00 68.25 102 GLN A C 1
ATOM 737 O O . GLN A 1 102 ? 10.301 -9.844 -17.756 1.00 68.25 102 GLN A O 1
ATOM 742 N N . ALA A 1 103 ? 8.432 -9.314 -16.640 1.00 67.44 103 ALA A N 1
ATOM 743 C CA . ALA A 1 103 ? 9.107 -9.069 -15.363 1.00 67.44 103 ALA A CA 1
ATOM 744 C C . ALA A 1 103 ? 9.836 -10.316 -14.813 1.00 67.44 103 ALA A C 1
ATOM 746 O O . ALA A 1 103 ? 10.852 -10.189 -14.130 1.00 67.44 103 ALA A O 1
ATOM 747 N N . SER A 1 104 ? 9.398 -11.530 -15.173 1.00 70.19 104 SER A N 1
ATOM 748 C CA . SER A 1 104 ? 10.102 -12.770 -14.805 1.00 70.19 104 SER A CA 1
ATOM 749 C C . SER A 1 104 ? 11.511 -12.894 -15.415 1.00 70.19 104 SER A C 1
ATOM 751 O O . SER A 1 104 ? 12.341 -13.666 -14.919 1.00 70.19 104 SER A O 1
ATOM 753 N N . ALA A 1 105 ? 11.822 -12.094 -16.444 1.00 70.69 105 ALA A N 1
ATOM 754 C CA . ALA A 1 105 ? 13.148 -12.024 -17.050 1.00 70.69 105 ALA A CA 1
ATOM 755 C C . ALA A 1 105 ? 14.225 -11.525 -16.071 1.00 70.69 105 ALA A C 1
ATOM 757 O O . ALA A 1 105 ? 15.387 -11.903 -16.223 1.00 70.69 105 ALA A O 1
ATOM 758 N N . VAL A 1 106 ? 13.843 -10.781 -15.020 1.00 72.19 106 VAL A N 1
ATOM 759 C CA . VAL A 1 106 ? 14.752 -10.338 -13.946 1.00 72.19 106 VAL A CA 1
ATOM 760 C C . VAL A 1 106 ? 15.489 -11.529 -13.332 1.00 72.19 106 VAL A C 1
ATOM 762 O O . VAL A 1 106 ? 16.711 -11.511 -13.199 1.00 72.19 106 VAL A O 1
ATOM 765 N N . LEU A 1 107 ? 14.758 -12.596 -12.989 1.00 73.12 107 LEU A N 1
ATOM 766 C CA . LEU A 1 107 ? 15.354 -13.777 -12.361 1.00 73.12 107 LEU A CA 1
ATOM 767 C C . LEU A 1 107 ? 16.090 -14.667 -13.362 1.00 73.12 107 LEU A C 1
ATOM 769 O O . LEU A 1 107 ? 17.051 -15.327 -12.979 1.00 73.12 107 LEU A O 1
ATOM 773 N N . ARG A 1 108 ? 15.688 -14.666 -14.640 1.00 72.75 108 ARG A N 1
ATOM 774 C CA . ARG A 1 108 ? 16.443 -15.365 -15.694 1.00 72.75 108 ARG A CA 1
ATOM 775 C C . ARG A 1 108 ? 17.834 -14.764 -15.878 1.00 72.75 108 ARG A C 1
ATOM 777 O O . ARG A 1 108 ? 18.789 -15.518 -15.986 1.00 72.75 108 ARG A O 1
ATOM 784 N N . ALA A 1 109 ? 17.933 -13.435 -15.890 1.00 69.19 109 ALA A N 1
ATOM 785 C CA . ALA A 1 109 ? 19.201 -12.728 -16.053 1.00 69.19 109 ALA A CA 1
ATOM 786 C C . ALA A 1 109 ? 20.076 -12.754 -14.784 1.00 69.19 109 ALA A C 1
ATOM 788 O O . ALA A 1 109 ? 21.294 -12.648 -14.880 1.00 69.19 109 ALA A O 1
ATOM 789 N N . ALA A 1 110 ? 19.473 -12.909 -13.600 1.00 73.38 110 ALA A N 1
ATOM 790 C CA . ALA A 1 110 ? 20.200 -12.973 -12.330 1.00 73.38 110 ALA A CA 1
ATOM 791 C C . ALA A 1 110 ? 20.731 -14.378 -11.971 1.00 73.38 110 ALA A C 1
ATOM 793 O O . ALA A 1 110 ? 21.649 -14.493 -11.159 1.00 73.38 110 ALA A O 1
ATOM 794 N N . LEU A 1 111 ? 20.151 -15.449 -12.527 1.00 75.81 111 LEU A N 1
ATOM 795 C CA . LEU A 1 111 ? 20.562 -16.831 -12.255 1.00 75.81 111 LEU A CA 1
ATOM 796 C C . LEU A 1 111 ? 21.688 -17.286 -13.203 1.00 75.81 111 LEU A C 1
ATOM 798 O O . LEU A 1 111 ? 21.707 -16.886 -14.366 1.00 75.81 111 LEU A O 1
ATOM 802 N N . PRO A 1 112 ? 22.593 -18.184 -12.761 1.00 78.62 112 PRO A N 1
ATOM 803 C CA . PRO A 1 112 ? 23.540 -18.840 -13.662 1.00 78.62 112 PRO A CA 1
ATOM 804 C C . PRO A 1 112 ? 22.801 -19.540 -14.809 1.00 78.62 112 PRO A C 1
ATOM 806 O O . PRO A 1 112 ? 21.730 -20.103 -14.579 1.00 78.62 112 PRO A O 1
ATOM 809 N N . GLU A 1 113 ? 23.386 -19.602 -16.011 1.00 77.38 113 GLU A N 1
ATOM 810 C CA . GLU A 1 113 ? 22.732 -20.167 -17.213 1.00 77.38 113 GLU A CA 1
ATOM 811 C C . GLU A 1 113 ? 22.114 -21.556 -16.980 1.00 77.38 113 GLU A C 1
ATOM 813 O O . GLU A 1 113 ? 21.026 -21.859 -17.465 1.00 77.38 113 GLU A O 1
ATOM 818 N N . ARG A 1 114 ? 22.762 -22.383 -16.150 1.00 79.50 114 ARG A N 1
ATOM 819 C CA . ARG A 1 114 ? 22.291 -23.731 -15.791 1.00 79.50 114 ARG A CA 1
ATOM 820 C C . ARG A 1 114 ? 20.994 -23.746 -14.975 1.00 79.50 114 ARG A C 1
ATOM 822 O O . ARG A 1 114 ? 20.318 -24.766 -14.956 1.00 79.50 114 ARG A O 1
ATOM 829 N N . LEU A 1 115 ? 20.660 -22.653 -14.289 1.00 80.12 115 LEU A N 1
ATOM 830 C CA . LEU A 1 115 ? 19.459 -22.493 -13.459 1.00 80.12 115 LEU A CA 1
ATOM 831 C C . LEU A 1 115 ? 18.477 -21.456 -14.020 1.00 80.12 115 LEU A C 1
ATOM 833 O O . LEU A 1 115 ? 17.383 -21.312 -13.478 1.00 80.12 115 LEU A O 1
ATOM 837 N N . ALA A 1 116 ? 18.816 -20.761 -15.109 1.00 76.25 116 ALA A N 1
ATOM 838 C CA . ALA A 1 116 ? 17.976 -19.714 -15.692 1.00 76.25 116 ALA A CA 1
ATOM 839 C C . ALA A 1 116 ? 16.562 -20.210 -16.061 1.00 76.25 116 ALA A C 1
ATOM 841 O O . ALA A 1 116 ? 15.596 -19.449 -15.986 1.00 76.25 116 ALA A O 1
ATOM 842 N N . PHE A 1 117 ? 16.403 -21.503 -16.371 1.00 79.88 117 PHE A N 1
ATOM 843 C CA . PHE A 1 117 ? 15.097 -22.117 -16.634 1.00 79.88 117 PHE A CA 1
ATOM 844 C C . PHE A 1 117 ? 14.147 -22.093 -15.418 1.00 79.88 117 PHE A C 1
ATOM 846 O O . PHE A 1 117 ? 12.931 -22.076 -15.602 1.00 79.88 117 PHE A O 1
ATOM 853 N N . LEU A 1 118 ? 14.676 -22.041 -14.188 1.00 82.94 118 LEU A N 1
ATOM 854 C CA . LEU A 1 118 ? 13.884 -21.936 -12.955 1.00 82.94 118 LEU A CA 1
ATOM 855 C C . LEU A 1 118 ? 13.439 -20.502 -12.651 1.00 82.94 118 LEU A C 1
ATOM 857 O O . LEU A 1 118 ? 12.524 -20.316 -11.851 1.00 82.94 118 LEU A O 1
ATOM 861 N N . GLY A 1 119 ? 14.046 -19.494 -13.288 1.00 80.44 119 GLY A N 1
ATOM 862 C CA . GLY A 1 119 ? 13.765 -18.077 -13.039 1.00 80.44 119 GLY A CA 1
ATOM 863 C C . GLY A 1 119 ? 12.269 -17.728 -13.059 1.00 80.44 119 GLY A C 1
ATOM 864 O O . GLY A 1 119 ? 11.777 -17.182 -12.072 1.00 80.44 119 GLY A O 1
ATOM 865 N N . PRO A 1 120 ? 11.507 -18.099 -14.107 1.00 80.56 120 PRO A N 1
ATOM 866 C CA . PRO A 1 120 ? 10.067 -17.855 -14.155 1.00 80.56 120 PRO A CA 1
ATOM 867 C C . PRO A 1 120 ? 9.289 -18.572 -13.059 1.00 80.56 120 PRO A C 1
ATOM 869 O O . PRO A 1 120 ? 8.390 -17.984 -12.476 1.00 80.56 120 PRO A O 1
ATOM 872 N N . VAL A 1 121 ? 9.649 -19.818 -12.744 1.00 83.19 121 VAL A N 1
ATOM 873 C CA . VAL A 1 121 ? 8.955 -20.609 -11.717 1.00 83.19 121 VAL A CA 1
ATOM 874 C C . VAL A 1 121 ? 9.122 -19.959 -10.346 1.00 83.19 121 VAL A C 1
ATOM 876 O O . VAL A 1 121 ? 8.142 -19.778 -9.626 1.00 83.19 121 VAL A O 1
ATOM 879 N N . ILE A 1 122 ? 10.346 -19.549 -10.006 1.00 84.62 122 ILE A N 1
ATOM 880 C CA . ILE A 1 122 ? 10.646 -18.862 -8.744 1.00 84.62 122 ILE A CA 1
ATOM 881 C C . ILE A 1 122 ? 9.935 -17.503 -8.696 1.00 84.62 122 ILE A C 1
ATOM 883 O O . ILE A 1 122 ? 9.340 -17.161 -7.673 1.00 84.62 122 ILE A O 1
ATOM 887 N N . PHE A 1 123 ? 9.942 -16.752 -9.803 1.00 83.06 123 PHE A N 1
ATOM 888 C CA . PHE A 1 123 ? 9.259 -15.460 -9.894 1.00 83.06 123 PHE A CA 1
ATOM 889 C C . PHE A 1 123 ? 7.750 -15.610 -9.682 1.00 83.06 123 PHE A C 1
ATOM 891 O O . PHE A 1 123 ? 7.171 -14.924 -8.840 1.00 83.06 123 PHE A O 1
ATOM 898 N N . SER A 1 124 ? 7.117 -16.539 -10.400 1.00 82.31 124 SER A N 1
ATOM 899 C CA . SER A 1 124 ? 5.685 -16.814 -10.292 1.00 82.31 124 SER A CA 1
ATOM 900 C C . SER A 1 124 ? 5.299 -17.316 -8.904 1.00 82.31 124 SER A C 1
ATOM 902 O O . SER A 1 124 ? 4.265 -16.903 -8.388 1.00 82.31 124 SER A O 1
ATOM 904 N N . LEU A 1 125 ? 6.128 -18.147 -8.265 1.00 86.69 125 LEU A N 1
ATOM 905 C CA . LEU A 1 125 ? 5.894 -18.597 -6.892 1.00 86.69 125 LEU A CA 1
ATOM 906 C C . LEU A 1 125 ? 5.968 -17.433 -5.891 1.00 86.69 125 LEU A C 1
ATOM 908 O O . LEU A 1 125 ? 5.123 -17.324 -4.998 1.00 86.69 125 LEU A O 1
ATOM 912 N N . GLY A 1 126 ? 6.950 -16.543 -6.054 1.00 85.38 126 GLY A N 1
ATOM 913 C CA . GLY A 1 126 ? 7.077 -15.329 -5.248 1.00 85.38 126 GLY A CA 1
ATOM 914 C C . GLY A 1 126 ? 5.877 -14.397 -5.425 1.00 85.38 126 GLY A C 1
ATOM 915 O O . GLY A 1 126 ? 5.272 -13.976 -4.438 1.00 85.38 126 GLY A O 1
ATOM 916 N N . LEU A 1 127 ? 5.480 -14.146 -6.674 1.00 83.44 127 LEU A N 1
ATOM 917 C CA . LEU A 1 127 ? 4.304 -13.344 -7.008 1.00 83.44 127 LEU A CA 1
ATOM 918 C C . LEU A 1 127 ? 3.018 -13.947 -6.429 1.00 83.44 127 LEU A C 1
ATOM 920 O O . LEU A 1 127 ? 2.221 -13.229 -5.830 1.00 83.44 127 LEU A O 1
ATOM 924 N N . PHE A 1 128 ? 2.833 -15.260 -6.566 1.00 84.19 128 PHE A N 1
ATOM 925 C CA . PHE A 1 128 ? 1.697 -15.976 -5.992 1.00 84.19 128 PHE A CA 1
ATOM 926 C C . PHE A 1 128 ? 1.652 -15.813 -4.469 1.00 84.19 128 PHE A C 1
ATOM 928 O O . PHE A 1 128 ? 0.615 -15.463 -3.911 1.00 84.19 128 PHE A O 1
ATOM 935 N N . THR A 1 129 ? 2.789 -15.989 -3.795 1.00 87.31 129 THR A N 1
ATOM 936 C CA . THR A 1 129 ? 2.883 -15.839 -2.336 1.00 87.31 129 THR A CA 1
ATOM 937 C C . THR A 1 129 ? 2.555 -14.408 -1.897 1.00 87.31 129 THR A C 1
ATOM 939 O O . THR A 1 129 ? 1.799 -14.219 -0.945 1.00 87.31 129 THR A O 1
ATOM 942 N N . ALA A 1 130 ? 3.060 -13.394 -2.607 1.00 84.31 130 ALA A N 1
ATOM 943 C CA . ALA A 1 130 ? 2.758 -11.987 -2.332 1.00 84.31 130 ALA A CA 1
ATOM 944 C C . ALA A 1 130 ? 1.272 -11.643 -2.550 1.00 84.31 130 ALA A C 1
ATOM 946 O O . ALA A 1 130 ? 0.665 -10.924 -1.751 1.00 84.31 130 ALA A O 1
ATOM 947 N N . ALA A 1 131 ? 0.668 -12.185 -3.610 1.00 83.19 131 ALA A N 1
ATOM 948 C CA . ALA A 1 131 ? -0.755 -12.019 -3.884 1.00 83.19 131 ALA A CA 1
ATOM 949 C C . ALA A 1 131 ? -1.617 -12.671 -2.791 1.00 83.19 131 ALA A C 1
ATOM 951 O O . ALA A 1 131 ? -2.564 -12.051 -2.308 1.00 83.19 131 ALA A O 1
ATOM 952 N N . MET A 1 132 ? -1.259 -13.880 -2.347 1.00 85.69 132 MET A N 1
ATOM 953 C CA . MET A 1 132 ? -1.980 -14.592 -1.289 1.00 85.69 132 MET A CA 1
ATOM 954 C C . MET A 1 132 ? -1.931 -13.855 0.052 1.00 85.69 132 MET A C 1
ATOM 956 O O . MET A 1 132 ? -2.966 -13.706 0.701 1.00 85.69 132 MET A O 1
ATOM 960 N N . THR A 1 133 ? -0.765 -13.353 0.472 1.00 86.88 133 THR A N 1
ATOM 961 C CA . THR A 1 133 ? -0.657 -12.609 1.741 1.00 86.88 133 THR A CA 1
ATOM 962 C C . THR A 1 133 ? -1.453 -11.306 1.702 1.00 86.88 133 THR A C 1
ATOM 964 O O . THR A 1 133 ? -2.141 -10.976 2.668 1.00 86.88 133 THR A O 1
ATOM 967 N N . THR A 1 134 ? -1.437 -10.609 0.564 1.00 85.44 134 THR A N 1
ATOM 968 C CA . THR A 1 134 ? -2.206 -9.375 0.370 1.00 85.44 134 THR A CA 1
ATOM 969 C C . THR A 1 134 ? -3.707 -9.650 0.353 1.00 85.44 134 THR A C 1
ATOM 971 O O . THR A 1 134 ? -4.458 -8.920 0.997 1.00 85.44 134 THR A O 1
ATOM 974 N N . LEU A 1 135 ? -4.156 -10.717 -0.319 1.00 85.38 135 LEU A N 1
ATOM 975 C CA . LEU A 1 135 ? -5.564 -11.121 -0.343 1.00 85.38 135 LEU A CA 1
ATOM 976 C C . LEU A 1 135 ? -6.095 -11.379 1.069 1.00 85.38 135 LEU A C 1
ATOM 978 O O . LEU A 1 135 ? -7.178 -10.903 1.406 1.00 85.38 135 LEU A O 1
ATOM 982 N N . VAL A 1 136 ? -5.333 -12.102 1.896 1.00 86.56 136 VAL A N 1
ATOM 983 C CA . VAL A 1 136 ? -5.727 -12.399 3.279 1.00 86.56 136 VAL A CA 1
ATOM 984 C C . VAL A 1 136 ? -5.880 -11.107 4.078 1.00 86.56 136 VAL A C 1
ATOM 986 O O . VAL A 1 136 ? -6.955 -10.862 4.621 1.00 86.56 136 VAL A O 1
ATOM 989 N N . VAL A 1 137 ? -4.858 -10.248 4.100 1.00 87.44 137 VAL A N 1
ATOM 990 C CA . VAL A 1 137 ? -4.899 -8.999 4.881 1.00 87.44 137 VAL A CA 1
ATOM 991 C C . VAL A 1 137 ? -6.002 -8.065 4.380 1.00 87.44 137 VAL A C 1
ATOM 993 O O . VAL A 1 137 ? -6.756 -7.516 5.183 1.00 87.44 137 VAL A O 1
ATOM 996 N N . ALA A 1 138 ? -6.147 -7.914 3.061 1.00 86.62 138 ALA A N 1
ATOM 997 C CA . ALA A 1 138 ? -7.189 -7.082 2.469 1.00 86.62 138 ALA A CA 1
ATOM 998 C C . ALA A 1 138 ? -8.588 -7.587 2.845 1.00 86.62 138 ALA A C 1
ATOM 1000 O O . ALA A 1 138 ? -9.406 -6.799 3.315 1.00 86.62 138 ALA A O 1
ATOM 1001 N N . ALA A 1 139 ? -8.844 -8.894 2.722 1.00 89.31 139 ALA A N 1
ATOM 1002 C CA . ALA A 1 139 ? -10.123 -9.485 3.105 1.00 89.31 139 ALA A CA 1
ATOM 1003 C C . ALA A 1 139 ? -10.419 -9.277 4.598 1.00 89.31 139 ALA A C 1
ATOM 1005 O O . ALA A 1 139 ? -11.528 -8.874 4.950 1.00 89.31 139 ALA A O 1
ATOM 1006 N N . GLN A 1 140 ? -9.429 -9.486 5.474 1.00 89.50 140 GLN A N 1
ATOM 1007 C CA . GLN A 1 140 ? -9.582 -9.260 6.914 1.00 89.50 140 GLN A CA 1
ATOM 1008 C C . GLN A 1 140 ? -9.976 -7.811 7.222 1.00 89.50 140 GLN A C 1
ATOM 1010 O O . GLN A 1 140 ? -10.959 -7.579 7.928 1.00 89.50 140 GLN A O 1
ATOM 1015 N N . VAL A 1 141 ? -9.254 -6.841 6.653 1.00 90.31 141 VAL A N 1
ATOM 1016 C CA . VAL A 1 141 ? -9.525 -5.409 6.848 1.00 90.31 141 VAL A CA 1
ATOM 1017 C C . VAL A 1 141 ? -10.902 -5.020 6.307 1.00 90.31 141 VAL A C 1
ATOM 1019 O O . VAL A 1 141 ? -11.650 -4.314 6.984 1.00 90.31 141 VAL A O 1
ATOM 1022 N N . THR A 1 142 ? -11.288 -5.512 5.128 1.00 89.75 142 THR A N 1
ATOM 1023 C CA . THR A 1 142 ? -12.623 -5.255 4.570 1.00 89.75 142 THR A CA 1
ATOM 1024 C C . THR A 1 142 ? -13.725 -5.761 5.499 1.00 89.75 142 THR A C 1
ATOM 1026 O O . THR A 1 142 ? -14.706 -5.056 5.732 1.00 89.75 142 THR A O 1
ATOM 1029 N N . ILE A 1 143 ? -13.562 -6.948 6.082 1.00 91.31 143 ILE A N 1
ATOM 1030 C CA . ILE A 1 143 ? -14.552 -7.520 7.003 1.00 91.31 143 ILE A CA 1
ATOM 1031 C C . ILE A 1 143 ? -14.607 -6.737 8.311 1.00 91.31 143 ILE A C 1
ATOM 1033 O O . ILE A 1 143 ? -15.707 -6.544 8.835 1.00 91.31 143 ILE A O 1
ATOM 1037 N N . TYR A 1 144 ? -13.463 -6.249 8.809 1.00 91.81 144 TYR A N 1
ATOM 1038 C CA . TYR A 1 144 ? -13.439 -5.341 9.954 1.00 91.81 144 TYR A CA 1
ATOM 1039 C C . TYR A 1 144 ? -14.321 -4.124 9.697 1.00 91.81 144 TYR A C 1
ATOM 1041 O O . TYR A 1 144 ? -15.236 -3.872 10.478 1.00 91.81 144 TYR A O 1
ATOM 1049 N N . PHE A 1 145 ? -14.140 -3.450 8.559 1.00 90.12 145 PHE A N 1
ATOM 1050 C CA . PHE A 1 145 ? -14.961 -2.293 8.204 1.00 90.12 145 PHE A CA 1
ATOM 1051 C C . PHE A 1 145 ? -16.440 -2.649 8.034 1.00 90.12 145 PHE A C 1
ATOM 1053 O O . PHE A 1 145 ? -17.297 -1.955 8.573 1.00 90.12 145 PHE A O 1
ATOM 1060 N N . MET A 1 146 ? -16.767 -3.741 7.337 1.00 91.31 146 MET A N 1
ATOM 1061 C CA . MET A 1 146 ? -18.163 -4.139 7.116 1.00 91.31 146 MET A CA 1
ATOM 1062 C C . MET A 1 146 ? -18.898 -4.448 8.424 1.00 91.31 146 MET A C 1
ATOM 1064 O O . MET A 1 146 ? -20.054 -4.057 8.597 1.00 91.31 146 MET A O 1
ATOM 1068 N N . LEU A 1 147 ? -18.253 -5.175 9.339 1.00 92.25 147 LEU A N 1
ATOM 1069 C CA . LEU A 1 147 ? -18.855 -5.531 10.621 1.00 92.25 147 LEU A CA 1
ATOM 1070 C C . LEU A 1 147 ? -18.948 -4.323 11.551 1.00 92.25 147 LEU A C 1
ATOM 1072 O O . LEU A 1 147 ? -19.984 -4.161 12.195 1.00 92.25 147 LEU A O 1
ATOM 1076 N N . ASP A 1 148 ? -17.929 -3.467 11.574 1.00 91.00 148 ASP A N 1
ATOM 1077 C CA . ASP A 1 148 ? -17.921 -2.255 12.393 1.00 91.00 148 ASP A CA 1
ATOM 1078 C C . ASP A 1 148 ? -18.971 -1.236 11.919 1.00 91.00 148 ASP A C 1
ATOM 1080 O O . ASP A 1 148 ? -19.776 -0.763 12.721 1.00 91.00 148 ASP A O 1
ATOM 1084 N N . MET A 1 149 ? -19.091 -1.008 10.604 1.00 90.00 149 MET A N 1
ATOM 1085 C CA . MET A 1 149 ? -20.166 -0.186 10.022 1.00 90.00 149 MET A CA 1
ATOM 1086 C C . MET A 1 149 ? -21.564 -0.732 10.339 1.00 90.00 149 MET A C 1
ATOM 1088 O O . MET A 1 149 ? -22.513 0.035 10.485 1.00 90.00 149 MET A O 1
ATOM 1092 N N . ALA A 1 150 ? -21.705 -2.055 10.463 1.00 91.56 150 ALA A N 1
ATOM 1093 C CA . ALA A 1 150 ? -22.957 -2.703 10.848 1.00 91.56 150 ALA A CA 1
ATOM 1094 C C . ALA A 1 150 ? -23.184 -2.763 12.374 1.00 91.56 150 ALA A C 1
ATOM 1096 O O . ALA A 1 150 ? -24.158 -3.389 12.810 1.00 91.56 150 ALA A O 1
ATOM 1097 N N . GLY A 1 151 ? -22.288 -2.186 13.187 1.00 89.50 151 GLY A N 1
ATOM 1098 C CA . GLY A 1 151 ? -22.343 -2.228 14.652 1.00 89.50 151 GLY A CA 1
ATOM 1099 C C . GLY A 1 151 ? -22.219 -3.642 15.233 1.00 89.50 151 GLY A C 1
ATOM 1100 O O . GLY A 1 151 ? -22.765 -3.939 16.297 1.00 89.50 151 GLY A O 1
ATOM 1101 N N . LYS A 1 152 ? -21.576 -4.562 14.507 1.00 90.88 152 LYS A N 1
ATOM 1102 C CA . LYS A 1 152 ? -21.407 -5.971 14.887 1.00 90.88 152 LYS A CA 1
ATOM 1103 C C . LYS A 1 152 ? -19.989 -6.222 15.413 1.00 90.88 152 LYS A C 1
ATOM 1105 O O . LYS A 1 152 ? -19.065 -5.503 15.047 1.00 90.88 152 LYS A O 1
ATOM 1110 N N . PRO A 1 153 ? -19.784 -7.274 16.232 1.00 88.31 153 PRO A N 1
ATOM 1111 C CA . PRO A 1 153 ? -18.444 -7.646 16.673 1.00 88.31 153 PRO A CA 1
ATOM 1112 C C . PRO A 1 153 ? -17.582 -7.987 15.456 1.00 88.31 153 PRO A C 1
ATOM 1114 O O . PRO A 1 153 ? -17.885 -8.927 14.719 1.00 88.31 153 PRO A O 1
ATOM 1117 N N . TRP A 1 154 ? -16.524 -7.208 15.251 1.00 90.38 154 TRP A N 1
ATOM 1118 C CA . TRP A 1 154 ? -15.639 -7.318 14.094 1.00 90.38 154 TRP A CA 1
ATOM 1119 C C . TRP A 1 154 ? -14.348 -8.092 14.378 1.00 90.38 154 TRP A C 1
ATOM 1121 O O . TRP A 1 154 ? -13.708 -8.544 13.439 1.00 90.38 154 TRP A O 1
ATOM 1131 N N . ARG A 1 155 ? -13.987 -8.286 15.652 1.00 88.19 155 ARG A N 1
ATOM 1132 C CA . ARG A 1 155 ? -12.749 -8.972 16.055 1.00 88.19 155 ARG A CA 1
ATOM 1133 C C . ARG A 1 155 ? -12.682 -10.415 15.565 1.00 88.19 155 ARG A C 1
ATOM 1135 O O . ARG A 1 155 ? -13.703 -11.121 15.550 1.00 88.19 155 ARG A O 1
ATOM 1142 N N . PHE A 1 156 ? -11.473 -10.856 15.236 1.00 85.88 156 PHE A N 1
ATOM 1143 C CA . PHE A 1 156 ? -11.185 -12.232 14.865 1.00 85.88 156 PHE A CA 1
ATOM 1144 C C . PHE A 1 156 ? -11.065 -13.107 16.118 1.00 85.88 156 PHE A C 1
ATOM 1146 O O . PHE A 1 156 ? -9.999 -13.291 16.696 1.00 85.88 156 PHE A O 1
ATOM 1153 N N . THR A 1 157 ? -12.192 -13.664 16.559 1.00 85.38 157 THR A N 1
ATOM 1154 C CA . THR A 1 157 ? -12.251 -14.615 17.677 1.00 85.38 157 THR A CA 1
ATOM 1155 C C . THR A 1 157 ? -12.905 -15.916 17.237 1.00 85.38 157 THR A C 1
ATOM 1157 O O . THR A 1 157 ? -13.796 -15.896 16.387 1.00 85.38 157 THR A O 1
ATOM 1160 N N . ALA A 1 158 ? -12.509 -17.045 17.835 1.00 82.25 158 ALA A N 1
ATOM 1161 C CA . ALA A 1 158 ? -13.036 -18.373 17.493 1.00 82.25 158 ALA A CA 1
ATOM 1162 C C . ALA A 1 158 ? -14.578 -18.443 17.539 1.00 82.25 158 ALA A C 1
ATOM 1164 O O . ALA A 1 158 ? -15.205 -19.119 16.724 1.00 82.25 158 ALA A O 1
ATOM 1165 N N . ASP A 1 159 ? -15.199 -17.674 18.436 1.00 85.88 159 ASP A N 1
ATOM 1166 C CA . ASP A 1 159 ? -16.653 -17.629 18.607 1.00 85.88 159 ASP A CA 1
ATOM 1167 C C . ASP A 1 159 ? -17.374 -16.739 17.580 1.00 85.88 159 ASP A C 1
ATOM 1169 O O . ASP A 1 159 ? -18.596 -16.830 17.405 1.00 85.88 159 ASP A O 1
ATOM 1173 N N . ASN A 1 160 ? -16.649 -15.885 16.850 1.00 89.12 160 ASN A N 1
ATOM 1174 C CA . ASN A 1 160 ? -17.234 -14.970 15.876 1.00 89.12 160 ASN A CA 1
ATOM 1175 C C . ASN A 1 160 ? -17.537 -15.676 14.546 1.00 89.12 160 ASN A C 1
ATOM 1177 O O . ASN A 1 160 ? -16.880 -15.473 13.520 1.00 89.12 160 ASN A O 1
ATOM 1181 N N . ARG A 1 161 ? -18.594 -16.497 14.543 1.00 89.12 161 ARG A N 1
ATOM 1182 C CA . ARG A 1 161 ? -19.058 -17.232 13.350 1.00 89.12 161 ARG A CA 1
ATOM 1183 C C . ARG A 1 161 ? -19.390 -16.316 12.168 1.00 89.12 161 ARG A C 1
ATOM 1185 O O . ARG A 1 161 ? -19.296 -16.747 11.022 1.00 89.12 161 ARG A O 1
ATOM 1192 N N . ARG A 1 162 ? -19.803 -15.067 12.429 1.00 88.69 162 ARG A N 1
ATOM 1193 C CA . ARG A 1 162 ? -20.132 -14.090 11.376 1.00 88.69 162 ARG A CA 1
ATOM 1194 C C . ARG A 1 162 ? -18.881 -13.633 10.644 1.00 88.69 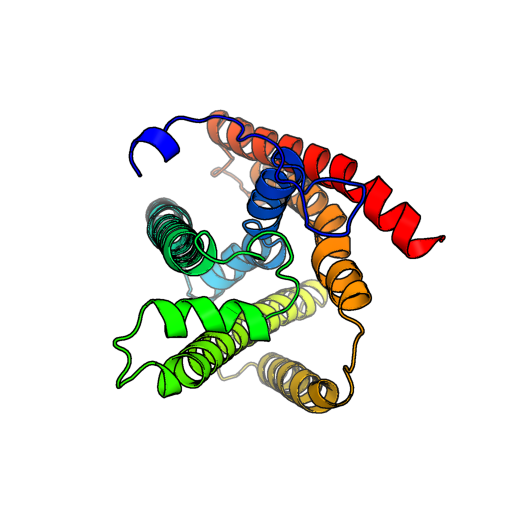162 ARG A C 1
ATOM 1196 O O . ARG A 1 162 ? -18.891 -13.648 9.417 1.00 88.69 162 ARG A O 1
ATOM 1203 N N . TYR A 1 163 ? -17.827 -13.296 11.386 1.00 91.44 163 TYR A N 1
ATOM 1204 C CA . TYR A 1 163 ? -16.531 -12.967 10.802 1.00 91.44 163 TYR A CA 1
ATOM 1205 C C . TYR A 1 163 ? -16.020 -14.108 9.924 1.00 91.44 163 TYR A C 1
ATOM 1207 O O . TYR A 1 163 ? -15.749 -13.900 8.747 1.00 91.44 163 TYR A O 1
ATOM 1215 N N . HIS A 1 164 ? -15.981 -15.329 10.466 1.00 90.62 164 HIS A N 1
ATOM 1216 C CA . HIS A 1 164 ? -15.492 -16.501 9.739 1.00 90.62 164 HIS A CA 1
ATOM 1217 C C . HIS A 1 164 ? -16.291 -16.754 8.461 1.00 90.62 164 HIS A C 1
ATOM 1219 O O . HIS A 1 164 ? -15.708 -16.978 7.408 1.00 90.62 164 HIS A O 1
ATOM 1225 N N . A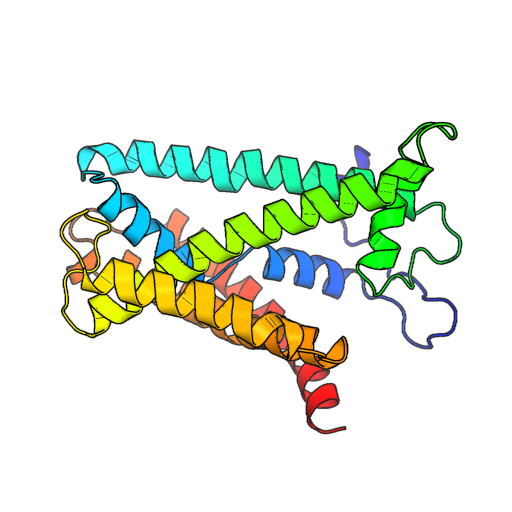RG A 1 165 ? -17.626 -16.649 8.521 1.00 90.88 165 ARG A N 1
ATOM 1226 C CA . ARG A 1 165 ? -18.477 -16.816 7.338 1.00 90.88 165 ARG A CA 1
ATOM 1227 C C . ARG A 1 165 ? -18.202 -15.749 6.281 1.00 90.88 165 ARG A C 1
ATOM 1229 O O . ARG A 1 165 ? -18.098 -16.094 5.111 1.00 90.88 165 ARG A O 1
ATOM 1236 N N . LEU A 1 166 ? -18.090 -14.481 6.678 1.00 91.81 166 LEU A N 1
ATOM 1237 C CA . LEU A 1 166 ? -17.754 -13.391 5.758 1.00 91.81 166 LEU A CA 1
ATOM 1238 C C . LEU A 1 166 ? -16.372 -13.602 5.136 1.00 91.81 166 LEU A C 1
ATOM 1240 O O . LEU A 1 166 ? -16.244 -13.469 3.925 1.00 91.81 166 LEU A O 1
ATOM 1244 N N . LEU A 1 167 ? -15.379 -14.013 5.928 1.00 90.31 167 LEU A N 1
ATOM 1245 C CA . LEU A 1 167 ? -14.032 -14.316 5.445 1.00 90.31 167 LEU A CA 1
ATOM 1246 C C . LEU A 1 167 ? -14.043 -15.446 4.426 1.00 90.31 167 LEU A C 1
ATOM 1248 O O . LEU A 1 167 ? -13.497 -15.292 3.337 1.00 90.31 167 LEU A O 1
ATOM 1252 N N . THR A 1 168 ? -14.719 -16.550 4.735 1.00 89.75 168 THR A N 1
ATOM 1253 C CA . THR A 1 168 ? -14.871 -17.668 3.804 1.00 89.75 168 THR A CA 1
ATOM 1254 C C . THR A 1 168 ? -15.571 -17.232 2.520 1.00 89.75 168 THR A C 1
ATOM 1256 O O . THR A 1 168 ? -15.098 -17.569 1.442 1.00 89.75 168 THR A O 1
ATOM 1259 N N . VAL A 1 169 ? -16.655 -16.454 2.605 1.00 91.50 169 VAL A N 1
ATOM 1260 C CA . VAL A 1 169 ? -17.373 -15.960 1.419 1.00 91.50 169 VAL A CA 1
ATOM 1261 C C . VAL A 1 169 ? -16.499 -15.029 0.581 1.00 91.50 169 VAL A C 1
ATOM 1263 O O . VAL A 1 169 ? -16.489 -15.168 -0.636 1.00 91.50 169 VAL A O 1
ATOM 1266 N N . PHE A 1 170 ? -15.737 -14.122 1.194 1.00 88.38 170 PHE A N 1
ATOM 1267 C CA . PHE A 1 170 ? -14.840 -13.223 0.464 1.00 88.38 170 PHE A CA 1
ATOM 1268 C C . PHE A 1 170 ? -13.702 -13.980 -0.219 1.00 88.38 170 PHE A C 1
ATOM 1270 O O . PHE A 1 170 ? -13.457 -13.771 -1.404 1.00 88.38 170 PHE A O 1
ATOM 1277 N N . VAL A 1 171 ? -13.032 -14.883 0.501 1.00 88.12 171 VAL A N 1
ATOM 1278 C CA . VAL A 1 171 ? -11.893 -15.640 -0.035 1.00 88.12 171 VAL A CA 1
ATOM 1279 C C . VAL A 1 171 ? -12.348 -16.636 -1.102 1.00 88.12 171 VAL A C 1
ATOM 1281 O O . VAL A 1 171 ? -11.784 -16.655 -2.193 1.00 88.12 171 VAL A O 1
ATOM 1284 N N . LEU A 1 172 ? -13.389 -17.432 -0.830 1.00 89.50 172 LEU A N 1
ATOM 1285 C CA . LEU A 1 172 ? -13.916 -18.390 -1.807 1.00 89.50 172 LEU A CA 1
ATOM 1286 C C . LEU A 1 172 ? -14.609 -17.689 -2.973 1.00 89.50 172 LEU A C 1
ATOM 1288 O O . LEU A 1 172 ? -14.494 -18.152 -4.100 1.00 89.50 172 LEU A O 1
ATOM 1292 N N . GLY A 1 173 ? -15.296 -16.575 -2.723 1.00 87.06 173 GLY A N 1
ATOM 1293 C CA . GLY A 1 173 ? -15.903 -15.755 -3.767 1.00 87.06 173 GLY A CA 1
ATOM 1294 C C . GLY A 1 173 ? -14.847 -15.179 -4.704 1.00 87.06 173 GLY A C 1
ATOM 1295 O O . GLY A 1 173 ? -14.964 -15.340 -5.913 1.00 87.06 173 GLY A O 1
ATOM 1296 N N . ALA A 1 174 ? -13.774 -14.595 -4.163 1.00 82.56 174 ALA A N 1
ATOM 1297 C CA . ALA A 1 174 ? -12.650 -14.117 -4.965 1.00 82.56 174 ALA A CA 1
ATOM 1298 C C . ALA A 1 174 ? -11.982 -15.260 -5.748 1.00 82.56 174 ALA A C 1
ATOM 1300 O O . ALA A 1 174 ? -11.725 -15.109 -6.939 1.00 82.56 174 ALA A O 1
ATOM 1301 N N . ALA A 1 175 ? -11.760 -16.418 -5.119 1.00 83.25 175 ALA A N 1
ATOM 1302 C CA . ALA A 1 175 ? -11.185 -17.588 -5.784 1.00 83.25 175 ALA A CA 1
ATOM 1303 C C . ALA A 1 175 ? -12.090 -18.146 -6.897 1.00 83.25 175 ALA A C 1
ATOM 1305 O O . ALA A 1 175 ? -11.593 -18.523 -7.955 1.00 83.25 175 ALA A O 1
ATOM 1306 N N . ALA A 1 176 ? -13.407 -18.172 -6.684 1.00 86.25 176 ALA A N 1
ATOM 1307 C CA . ALA A 1 176 ? -14.378 -18.624 -7.675 1.00 86.25 176 ALA A CA 1
ATOM 1308 C C . ALA A 1 176 ? -14.526 -17.630 -8.833 1.00 86.25 176 ALA A C 1
ATOM 1310 O O . ALA A 1 176 ? -14.749 -18.054 -9.960 1.00 86.25 176 ALA A O 1
ATOM 1311 N N . LEU A 1 177 ? -14.392 -16.327 -8.570 1.00 83.00 177 LEU A N 1
ATOM 1312 C CA . LEU A 1 177 ? -14.462 -15.275 -9.586 1.00 83.00 177 LEU A CA 1
ATOM 1313 C C . LEU A 1 177 ? -13.150 -15.100 -10.364 1.00 83.00 177 LEU A C 1
ATOM 1315 O O . LEU A 1 177 ? -13.186 -14.620 -11.494 1.00 83.00 177 LEU A O 1
ATOM 1319 N N . ALA A 1 178 ? -12.009 -15.511 -9.801 1.00 77.38 178 ALA A N 1
ATOM 1320 C CA . ALA A 1 178 ? -10.693 -15.323 -10.411 1.00 77.38 178 ALA A CA 1
ATOM 1321 C C . ALA A 1 178 ? -10.569 -15.866 -11.854 1.00 77.38 178 ALA A C 1
ATOM 1323 O O . ALA A 1 178 ? -10.033 -15.138 -12.688 1.00 77.38 178 ALA A O 1
ATOM 1324 N N . PRO A 1 179 ? -11.088 -17.063 -12.211 1.00 78.31 179 PRO A N 1
ATOM 1325 C CA . PRO A 1 179 ? -11.027 -17.571 -13.585 1.00 78.31 179 PRO A CA 1
ATOM 1326 C C . PRO A 1 179 ? -11.873 -16.774 -14.585 1.00 78.31 179 PRO A C 1
ATOM 1328 O O . PRO A 1 179 ? -11.631 -16.851 -15.783 1.00 78.31 179 PRO A O 1
ATOM 1331 N N . PHE A 1 180 ? -12.874 -16.028 -14.109 1.00 75.94 180 PHE A N 1
ATOM 1332 C CA . PHE A 1 180 ? -13.775 -15.240 -14.954 1.00 75.94 180 PHE A CA 1
ATOM 1333 C C . PHE A 1 180 ? -13.262 -13.812 -15.192 1.00 75.94 180 PHE A C 1
ATOM 1335 O O . PHE A 1 180 ? -13.865 -13.057 -15.955 1.00 75.94 180 PHE A O 1
ATOM 1342 N N . TRP A 1 181 ? -12.151 -13.427 -14.556 1.00 65.00 181 TRP A N 1
ATOM 1343 C CA . TRP A 1 181 ? -11.518 -12.121 -14.722 1.00 65.00 181 TRP A CA 1
ATOM 1344 C C . TRP A 1 181 ? -10.421 -12.138 -15.783 1.00 65.00 181 TRP A C 1
ATOM 1346 O O . TRP A 1 181 ? -9.233 -11.985 -15.495 1.00 65.00 181 TRP A O 1
ATOM 1356 N N . ASP A 1 182 ? -10.842 -12.226 -17.042 1.00 58.94 182 ASP A N 1
ATOM 1357 C CA . ASP A 1 182 ? -9.967 -11.981 -18.187 1.00 58.94 182 ASP A CA 1
ATOM 1358 C C . ASP A 1 182 ? -10.018 -10.493 -18.569 1.00 58.94 182 ASP A C 1
ATOM 1360 O O . ASP A 1 182 ? -10.655 -10.066 -19.531 1.00 58.94 182 ASP A O 1
ATOM 1364 N N . PHE A 1 183 ? -9.422 -9.648 -17.724 1.00 53.38 183 PHE A N 1
ATOM 1365 C CA . PHE A 1 183 ? -9.377 -8.215 -18.002 1.00 53.38 183 PHE A CA 1
ATOM 1366 C C . PHE A 1 183 ? -8.213 -7.864 -18.936 1.00 53.38 183 PHE A C 1
ATOM 1368 O O . PHE A 1 183 ? -7.063 -8.195 -18.611 1.00 53.38 183 PHE A O 1
ATOM 1375 N N . PRO A 1 184 ? -8.468 -7.100 -20.018 1.00 56.25 184 PRO A N 1
ATOM 1376 C CA . PRO A 1 184 ? -7.416 -6.421 -20.763 1.00 56.25 184 PRO A CA 1
ATOM 1377 C C . PRO A 1 184 ? -6.539 -5.622 -19.794 1.00 56.25 184 PRO A C 1
ATOM 1379 O O . PRO A 1 184 ? -7.058 -4.995 -18.864 1.00 56.25 184 PRO A O 1
ATOM 1382 N N . ALA A 1 185 ? -5.219 -5.629 -19.999 1.00 51.22 185 ALA A N 1
ATOM 1383 C CA . ALA A 1 185 ? -4.251 -4.981 -19.103 1.00 51.22 185 ALA A CA 1
ATOM 1384 C C . ALA A 1 185 ? -4.631 -3.524 -18.760 1.00 51.22 185 ALA A C 1
ATOM 1386 O O . ALA A 1 185 ? -4.454 -3.076 -17.629 1.00 51.22 185 ALA A O 1
ATOM 1387 N N . LEU A 1 186 ? -5.258 -2.828 -19.709 1.00 40.59 186 LEU A N 1
ATOM 1388 C CA . LEU A 1 186 ? -5.722 -1.450 -19.578 1.00 40.59 186 LEU A CA 1
ATOM 1389 C C . LEU A 1 186 ? -6.836 -1.278 -18.524 1.00 40.59 186 LEU A C 1
ATOM 1391 O O . LEU A 1 186 ? -6.771 -0.356 -17.714 1.00 40.59 186 LEU A O 1
ATOM 1395 N N . LEU A 1 187 ? -7.803 -2.200 -18.436 1.00 50.53 187 LEU A N 1
ATOM 1396 C CA . LEU A 1 187 ? -8.856 -2.133 -17.412 1.00 50.53 187 LEU A CA 1
ATOM 1397 C C . LEU A 1 187 ? -8.320 -2.487 -16.015 1.00 50.53 187 LEU A C 1
ATOM 1399 O O . LEU A 1 187 ? -8.786 -1.929 -15.024 1.00 50.53 187 LEU A O 1
ATOM 1403 N N . LYS A 1 188 ? -7.301 -3.361 -15.927 1.00 55.00 188 LYS A N 1
ATOM 1404 C CA . LYS A 1 188 ? -6.608 -3.672 -14.660 1.00 55.00 188 LYS A CA 1
ATOM 1405 C C . LYS A 1 188 ? -5.930 -2.427 -14.090 1.00 55.00 188 LYS A C 1
ATOM 1407 O O . LYS A 1 188 ? -6.076 -2.150 -12.904 1.00 55.00 188 LYS A O 1
ATOM 1412 N N . VAL A 1 189 ? -5.254 -1.641 -14.928 1.00 51.94 189 VAL A N 1
ATOM 1413 C CA . VAL A 1 189 ? -4.645 -0.370 -14.504 1.00 51.94 189 VAL A CA 1
ATOM 1414 C C . VAL A 1 189 ? -5.719 0.621 -14.035 1.00 51.94 189 VAL A C 1
ATOM 1416 O O . VAL A 1 189 ? -5.574 1.203 -12.963 1.00 51.94 189 VAL A O 1
ATOM 1419 N N . ILE A 1 190 ? -6.837 0.757 -14.757 1.00 51.19 190 ILE A N 1
ATOM 1420 C CA . ILE A 1 190 ? -7.928 1.681 -14.391 1.00 51.19 190 ILE A CA 1
ATOM 1421 C C . ILE A 1 190 ? -8.622 1.281 -13.080 1.00 51.19 190 ILE A C 1
ATOM 1423 O O . ILE A 1 190 ? -8.789 2.122 -12.197 1.00 51.19 190 ILE A O 1
ATOM 1427 N N . LEU A 1 191 ? -8.996 0.012 -12.912 1.00 56.12 191 LEU A N 1
ATOM 1428 C CA . LEU A 1 191 ? -9.699 -0.459 -11.713 1.00 56.12 191 LEU A CA 1
ATOM 1429 C C . LEU A 1 191 ? -8.802 -0.462 -10.469 1.00 56.12 191 LEU A C 1
ATOM 1431 O O . LEU A 1 191 ? -9.242 -0.024 -9.407 1.00 56.12 191 LEU A O 1
ATOM 1435 N N . LEU A 1 192 ? -7.553 -0.934 -10.583 1.00 57.47 192 LEU A N 1
ATOM 1436 C CA . LEU A 1 192 ? -6.659 -1.052 -9.425 1.00 57.47 192 LEU A CA 1
ATOM 1437 C C . LEU A 1 192 ? -5.956 0.260 -9.066 1.00 57.47 192 LEU A C 1
ATOM 1439 O O . LEU A 1 192 ? -5.746 0.524 -7.884 1.00 57.47 192 LEU A O 1
ATOM 1443 N N . MET A 1 193 ? -5.576 1.086 -10.044 1.00 61.88 193 MET A N 1
ATOM 1444 C CA . MET A 1 193 ? -4.822 2.318 -9.776 1.00 61.88 193 MET A CA 1
ATOM 1445 C C . MET A 1 193 ? -5.707 3.573 -9.816 1.00 61.88 193 MET A C 1
ATOM 1447 O O . MET A 1 193 ? -5.421 4.530 -9.096 1.00 61.88 193 MET A O 1
ATOM 1451 N N . GLY A 1 194 ? -6.797 3.580 -10.591 1.00 64.19 194 GLY A N 1
ATOM 1452 C CA . GLY A 1 194 ? -7.704 4.730 -10.703 1.00 64.19 194 GLY A CA 1
ATOM 1453 C C . GLY A 1 194 ? -8.528 4.969 -9.439 1.00 64.19 194 GLY A C 1
ATOM 1454 O O . GLY A 1 194 ? -8.637 6.102 -8.974 1.00 64.19 194 GLY A O 1
ATOM 1455 N N . VAL A 1 195 ? -9.024 3.901 -8.804 1.00 70.19 195 VAL A N 1
ATOM 1456 C CA . VAL A 1 195 ? -9.698 4.007 -7.496 1.00 70.19 195 VAL A CA 1
ATOM 1457 C C . VAL A 1 195 ? -8.734 4.537 -6.433 1.00 70.19 195 VAL A C 1
ATOM 1459 O O . VAL A 1 195 ? -9.103 5.408 -5.647 1.00 70.19 195 VAL A O 1
ATOM 1462 N N . ASN A 1 196 ? -7.480 4.076 -6.442 1.00 74.12 196 ASN A N 1
ATOM 1463 C CA . ASN A 1 196 ? -6.467 4.518 -5.483 1.00 74.12 196 ASN A CA 1
ATOM 1464 C C . ASN A 1 196 ? -6.125 6.006 -5.625 1.00 74.12 196 ASN A C 1
ATOM 1466 O O . ASN A 1 196 ? -5.902 6.668 -4.613 1.00 74.12 196 ASN A O 1
ATOM 1470 N N . VAL A 1 197 ? -6.163 6.554 -6.842 1.00 75.50 197 VAL A N 1
ATOM 1471 C CA . VAL A 1 197 ? -5.953 7.989 -7.085 1.00 75.50 197 VAL A CA 1
ATOM 1472 C C . VAL A 1 197 ? -6.946 8.864 -6.313 1.00 75.50 197 VAL A C 1
ATOM 1474 O O . VAL A 1 197 ? -6.556 9.901 -5.783 1.00 75.50 197 VAL A O 1
ATOM 1477 N N . VAL A 1 198 ? -8.202 8.435 -6.183 1.00 79.56 198 VAL A N 1
ATOM 1478 C CA . VAL A 1 198 ? -9.221 9.168 -5.410 1.00 79.56 198 VAL A CA 1
ATOM 1479 C C . VAL A 1 198 ? -9.218 8.752 -3.937 1.00 79.56 198 VAL A C 1
ATOM 1481 O O . VAL A 1 198 ? -9.389 9.585 -3.045 1.00 79.56 198 VAL A O 1
ATOM 1484 N N . ALA A 1 199 ? -8.999 7.466 -3.661 1.00 83.50 199 ALA A N 1
ATOM 1485 C CA . ALA A 1 199 ? -9.066 6.922 -2.312 1.00 83.50 199 ALA A CA 1
ATOM 1486 C C . ALA A 1 199 ? -7.924 7.417 -1.413 1.00 83.50 199 ALA A C 1
ATOM 1488 O O . ALA A 1 199 ? -8.169 7.699 -0.242 1.00 83.50 199 ALA A O 1
ATOM 1489 N N . ILE A 1 200 ? -6.693 7.548 -1.927 1.00 86.31 200 ILE A N 1
ATOM 1490 C CA . ILE A 1 200 ? -5.536 7.955 -1.112 1.00 86.31 200 ILE A CA 1
ATOM 1491 C C . ILE A 1 200 ? -5.731 9.365 -0.516 1.00 86.31 200 ILE A C 1
ATOM 1493 O O . ILE A 1 200 ? -5.651 9.478 0.712 1.00 86.31 200 ILE A O 1
ATOM 1497 N N . PRO A 1 201 ? -6.043 10.426 -1.297 1.00 87.88 201 PRO A N 1
ATOM 1498 C CA . PRO A 1 201 ? -6.309 11.751 -0.734 1.00 87.88 201 PRO A CA 1
ATOM 1499 C C . PRO A 1 201 ? -7.441 11.741 0.296 1.00 87.88 201 PRO A C 1
ATOM 1501 O O . PRO A 1 201 ? -7.311 12.335 1.367 1.00 87.88 201 PRO A O 1
ATOM 1504 N N . LEU A 1 202 ? -8.533 11.024 0.007 1.00 90.12 202 LEU A N 1
ATOM 1505 C CA . LEU A 1 202 ? -9.669 10.909 0.921 1.00 90.12 202 LEU A CA 1
ATOM 1506 C C . LEU A 1 202 ? -9.254 10.277 2.256 1.00 90.12 202 LEU A C 1
ATOM 1508 O O . LEU A 1 202 ? -9.601 10.795 3.318 1.00 90.12 202 LEU A O 1
ATOM 1512 N N . VAL A 1 203 ? -8.473 9.196 2.220 1.00 89.56 203 VAL A N 1
ATOM 1513 C CA . VAL A 1 203 ? -7.961 8.552 3.435 1.00 89.56 203 VAL A CA 1
ATOM 1514 C C . VAL A 1 203 ? -7.034 9.477 4.213 1.00 89.56 203 VAL A C 1
ATOM 1516 O O . VAL A 1 203 ? -7.164 9.548 5.433 1.00 89.56 203 VAL A O 1
ATOM 1519 N N . TYR A 1 204 ? -6.158 10.238 3.552 1.00 90.19 204 TYR A N 1
ATOM 1520 C CA . TYR A 1 204 ? -5.332 11.232 4.245 1.00 90.19 204 TYR A CA 1
ATOM 1521 C C . TYR A 1 204 ? -6.177 12.281 4.967 1.00 90.19 204 TYR A C 1
ATOM 1523 O O . TYR A 1 204 ? -5.890 12.590 6.123 1.00 90.19 204 TYR A O 1
ATOM 1531 N N . VAL A 1 205 ? -7.233 12.791 4.326 1.00 92.19 205 VAL A N 1
ATOM 1532 C CA . VAL A 1 205 ? -8.167 13.739 4.954 1.00 92.19 205 VAL A CA 1
ATOM 1533 C C . VAL A 1 205 ? -8.843 13.111 6.173 1.00 92.19 205 VAL A C 1
ATOM 1535 O O . VAL A 1 205 ? -8.879 13.734 7.235 1.00 92.19 205 VAL A O 1
ATOM 1538 N N . ILE A 1 206 ? -9.325 11.870 6.056 1.00 90.88 206 ILE A N 1
ATOM 1539 C CA . ILE A 1 206 ? -9.945 11.139 7.170 1.00 90.88 206 ILE A CA 1
ATOM 1540 C C . ILE A 1 206 ? -8.947 10.973 8.322 1.00 90.88 206 ILE A C 1
ATOM 1542 O O . ILE A 1 206 ? -9.272 11.298 9.463 1.00 90.88 206 ILE A O 1
ATOM 1546 N N . VAL A 1 207 ? -7.723 10.519 8.045 1.00 90.25 207 VAL A N 1
ATOM 1547 C CA . VAL A 1 207 ? -6.687 10.322 9.070 1.00 90.25 207 VAL A CA 1
ATOM 1548 C C . VAL A 1 207 ? -6.309 11.648 9.729 1.00 90.25 207 VAL A C 1
ATOM 1550 O O . VAL A 1 207 ? -6.238 11.704 10.953 1.00 90.25 207 VAL A O 1
ATOM 1553 N N . LEU A 1 208 ? -6.134 12.728 8.962 1.00 90.94 208 LEU A N 1
ATOM 1554 C CA . LEU A 1 208 ? -5.887 14.073 9.498 1.00 90.94 208 LEU A CA 1
ATOM 1555 C C . LEU A 1 208 ? -7.027 14.540 10.410 1.00 90.94 208 LEU A C 1
ATOM 1557 O O . LEU A 1 208 ? -6.765 15.072 11.490 1.00 90.94 208 LEU A O 1
ATOM 1561 N N . ALA A 1 209 ? -8.281 14.320 10.012 1.00 91.06 209 ALA A N 1
ATOM 1562 C CA . ALA A 1 209 ? -9.442 14.688 10.814 1.00 91.06 209 ALA A CA 1
ATOM 1563 C C . ALA A 1 209 ? -9.521 13.872 12.116 1.00 91.06 209 ALA A C 1
ATOM 1565 O O . ALA A 1 209 ? -9.683 14.442 13.199 1.00 91.06 209 ALA A O 1
ATOM 1566 N N . LEU A 1 210 ? -9.353 12.548 12.036 1.00 90.19 210 LEU A N 1
ATOM 1567 C CA . LEU A 1 210 ? -9.412 11.652 13.195 1.00 90.19 210 LEU A CA 1
ATOM 1568 C C . LEU A 1 210 ? -8.245 11.885 14.159 1.00 90.19 210 LEU A C 1
ATOM 1570 O O . LEU A 1 210 ? -8.467 12.000 15.363 1.00 90.19 210 LEU A O 1
ATOM 1574 N N . ALA A 1 211 ? -7.022 12.027 13.645 1.00 88.69 211 ALA A N 1
ATOM 1575 C CA . ALA A 1 211 ? -5.816 12.212 14.452 1.00 88.69 211 ALA A CA 1
ATOM 1576 C C . ALA A 1 211 ? -5.796 13.547 15.225 1.00 88.69 211 ALA A C 1
ATOM 1578 O O . ALA A 1 211 ? -5.143 13.655 16.267 1.00 88.69 211 ALA A O 1
ATOM 1579 N N . ASN A 1 212 ? -6.534 14.555 14.748 1.00 90.19 212 ASN A N 1
ATOM 1580 C CA . ASN A 1 212 ? -6.666 15.859 15.406 1.00 90.19 212 ASN A CA 1
ATOM 1581 C C . ASN A 1 212 ? -7.964 16.006 16.230 1.00 90.19 212 ASN A C 1
ATOM 1583 O O . ASN A 1 212 ? -8.090 16.916 17.066 1.00 90.19 212 ASN A O 1
ATOM 1587 N N . SER A 1 213 ? -8.931 15.100 16.064 1.00 89.12 213 SER A N 1
ATOM 1588 C CA . SER A 1 213 ? -10.194 15.127 16.805 1.00 89.12 213 SER A CA 1
ATOM 1589 C C . SER A 1 213 ? -9.996 14.767 18.281 1.00 89.12 213 SER A C 1
ATOM 1591 O O . SER A 1 213 ? -9.509 13.688 18.616 1.00 89.12 213 SER A O 1
ATOM 1593 N N . ARG A 1 214 ? -10.430 15.655 19.193 1.00 83.81 214 ARG A N 1
ATOM 1594 C CA . ARG A 1 214 ? -10.399 15.380 20.646 1.00 83.81 214 ARG A CA 1
ATOM 1595 C C . ARG A 1 214 ? -11.353 14.253 21.030 1.00 83.81 214 ARG A C 1
ATOM 1597 O O . ARG A 1 214 ? -11.069 13.527 21.971 1.00 83.81 214 ARG A O 1
ATOM 1604 N N . ALA A 1 215 ? -12.463 14.123 20.305 1.00 87.25 215 ALA A N 1
ATOM 1605 C CA . ALA A 1 215 ? -13.475 13.107 20.570 1.00 87.25 215 ALA A CA 1
ATOM 1606 C C . ALA A 1 215 ? -12.951 11.686 20.313 1.00 87.25 215 ALA A C 1
ATOM 1608 O O . ALA A 1 215 ? -13.389 10.754 20.974 1.00 87.25 215 ALA A O 1
ATOM 1609 N N . VAL A 1 216 ? -12.005 11.533 19.377 1.00 84.12 216 VAL A N 1
ATOM 1610 C CA . VAL A 1 216 ? -11.452 10.229 18.981 1.00 84.12 216 VAL A CA 1
ATOM 1611 C C . VAL A 1 216 ? -10.121 9.953 19.679 1.00 84.12 216 VAL A C 1
ATOM 1613 O O . VAL A 1 216 ? -9.964 8.907 20.299 1.00 84.12 216 VAL A O 1
ATOM 1616 N N . MET A 1 217 ? -9.168 10.891 19.617 1.00 84.38 217 MET A N 1
ATOM 1617 C CA . MET A 1 217 ? -7.808 10.673 20.136 1.00 84.38 217 MET A CA 1
ATOM 1618 C C . MET A 1 217 ? -7.630 11.051 21.610 1.00 84.38 217 MET A C 1
ATOM 1620 O O . MET A 1 217 ? -6.633 10.664 22.221 1.00 84.38 217 MET A O 1
ATOM 1624 N N . GLY A 1 218 ? -8.568 11.800 22.202 1.00 85.88 218 GLY A N 1
ATOM 1625 C CA . GLY A 1 218 ? -8.467 12.261 23.587 1.00 85.88 218 GLY A CA 1
ATOM 1626 C C . GLY A 1 218 ? -7.175 13.046 23.834 1.00 85.88 218 GLY A C 1
ATOM 1627 O O . GLY A 1 218 ? -7.001 14.150 23.313 1.00 85.88 218 GLY A O 1
ATOM 1628 N N . GLU A 1 219 ? -6.280 12.463 24.630 1.00 84.88 219 GLU A N 1
ATOM 1629 C CA . GLU A 1 219 ? -4.971 13.020 25.003 1.00 84.88 219 GLU A CA 1
ATOM 1630 C C . GLU A 1 219 ? -3.861 12.717 23.977 1.00 84.88 219 GLU A C 1
ATOM 1632 O O . GLU A 1 219 ? -2.867 13.436 23.923 1.00 84.88 219 GLU A O 1
ATOM 1637 N N . PHE A 1 220 ? -4.034 11.715 23.106 1.00 83.44 220 PHE A N 1
ATOM 1638 C CA . PHE A 1 220 ? -3.015 11.239 22.153 1.00 83.44 220 PHE A CA 1
ATOM 1639 C C . PHE A 1 220 ? -3.078 11.940 20.789 1.00 83.44 220 PHE A C 1
ATOM 1641 O O . PHE A 1 220 ? -2.923 11.318 19.737 1.00 83.44 220 PHE A O 1
ATOM 1648 N N . ARG A 1 221 ? -3.348 13.245 20.787 1.00 83.81 221 ARG A N 1
ATOM 1649 C CA . ARG A 1 221 ? -3.461 14.030 19.550 1.00 83.81 221 ARG A CA 1
ATOM 1650 C C . ARG A 1 221 ? -2.150 14.060 18.770 1.00 83.81 221 ARG A C 1
ATOM 1652 O O . ARG A 1 221 ? -1.063 14.024 19.345 1.00 83.81 221 ARG A O 1
ATOM 1659 N N . ALA A 1 222 ? -2.270 14.169 17.449 1.00 82.94 222 ALA A N 1
ATOM 1660 C CA . ALA A 1 222 ? -1.112 14.310 16.581 1.00 82.94 222 ALA A CA 1
ATOM 1661 C C . ALA A 1 222 ? -0.300 15.569 16.926 1.00 82.94 222 ALA A C 1
ATOM 1663 O O . ALA A 1 222 ? -0.827 16.677 17.026 1.00 82.94 222 ALA A O 1
ATOM 1664 N N . GLU A 1 223 ? 1.008 15.385 17.082 1.00 87.50 223 GLU A N 1
ATOM 1665 C CA . GLU A 1 223 ? 1.965 16.478 17.232 1.00 87.50 223 GLU A CA 1
ATOM 1666 C C . GLU A 1 223 ? 2.077 17.272 15.920 1.00 87.50 223 GLU A C 1
ATOM 1668 O O . GLU A 1 223 ? 1.859 16.739 14.829 1.00 87.50 223 GLU A O 1
ATOM 1673 N N . TRP A 1 224 ? 2.470 18.545 16.009 1.00 87.06 224 TRP A N 1
ATOM 1674 C CA . TRP A 1 224 ? 2.542 19.445 14.852 1.00 87.06 224 TRP A CA 1
ATOM 1675 C C . TRP A 1 224 ? 3.403 18.884 13.707 1.00 87.06 224 TRP A C 1
ATOM 1677 O O . TRP A 1 224 ? 3.008 18.968 12.548 1.00 87.06 224 TRP A O 1
ATOM 1687 N N . TRP A 1 225 ? 4.532 18.236 14.017 1.00 87.19 225 TRP A N 1
ATOM 1688 C CA . TRP A 1 225 ? 5.414 17.642 13.010 1.00 87.19 225 TRP A CA 1
ATOM 1689 C C . TRP A 1 225 ? 4.757 16.449 12.299 1.00 87.19 225 TRP A C 1
ATOM 1691 O O . TRP A 1 225 ? 4.933 16.280 11.095 1.00 87.19 225 TRP A O 1
ATOM 1701 N N . ARG A 1 226 ? 3.931 15.656 12.999 1.00 86.94 226 ARG A N 1
ATOM 1702 C CA . ARG A 1 226 ? 3.176 14.538 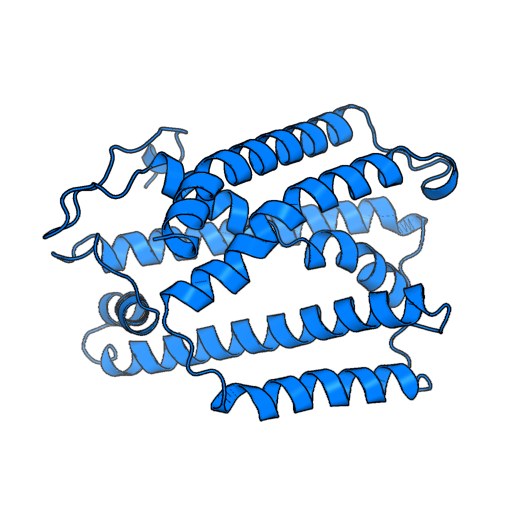12.398 1.00 86.94 226 ARG A CA 1
ATOM 1703 C C . ARG A 1 226 ? 2.128 15.057 11.426 1.00 86.94 226 ARG A C 1
ATOM 1705 O O . ARG A 1 226 ? 1.966 14.497 10.348 1.00 86.94 226 ARG A O 1
ATOM 1712 N N . ASN A 1 227 ? 1.468 16.159 11.779 1.00 89.38 227 ASN A N 1
ATOM 1713 C CA . ASN A 1 227 ? 0.540 16.841 10.880 1.00 89.38 227 ASN A CA 1
ATOM 1714 C C . ASN A 1 227 ? 1.246 17.408 9.644 1.00 89.38 227 ASN A C 1
ATOM 1716 O O . ASN A 1 227 ? 0.677 17.340 8.559 1.00 89.38 227 ASN A O 1
ATOM 1720 N N . VAL A 1 228 ? 2.485 17.898 9.771 1.00 90.56 228 VAL A N 1
ATOM 1721 C CA . VAL A 1 228 ? 3.292 18.306 8.608 1.00 90.56 228 VAL A CA 1
ATOM 1722 C C . VAL A 1 228 ? 3.555 17.112 7.684 1.00 90.56 228 VAL A C 1
ATOM 1724 O O . VAL A 1 228 ? 3.315 17.222 6.485 1.00 90.56 228 VAL A O 1
ATOM 1727 N N . PHE A 1 229 ? 3.960 15.953 8.215 1.00 88.31 229 PHE A N 1
ATOM 1728 C CA . PHE A 1 229 ? 4.147 14.743 7.397 1.00 88.31 229 PHE A CA 1
ATOM 1729 C C . PHE A 1 229 ? 2.853 14.270 6.725 1.00 88.31 229 PHE A C 1
ATOM 1731 O O . PHE A 1 229 ? 2.864 13.946 5.538 1.00 88.31 229 PHE A O 1
ATOM 1738 N N . LEU A 1 230 ? 1.731 14.256 7.451 1.00 88.00 230 LEU A N 1
ATOM 1739 C CA . LEU A 1 230 ? 0.427 13.902 6.885 1.00 88.00 230 LEU A CA 1
ATOM 1740 C C . LEU A 1 230 ? -0.019 14.904 5.810 1.00 88.00 230 LEU A C 1
ATOM 1742 O O . LEU A 1 230 ? -0.545 14.495 4.779 1.00 88.00 230 LEU A O 1
ATOM 1746 N N . GLY A 1 231 ? 0.221 16.198 6.025 1.00 90.12 231 GLY A N 1
ATOM 1747 C CA . GLY A 1 231 ? -0.082 17.259 5.066 1.00 90.12 231 GLY A CA 1
ATOM 1748 C C . GLY A 1 231 ? 0.767 17.170 3.798 1.00 90.12 231 GLY A C 1
ATOM 1749 O O . GLY A 1 231 ? 0.235 17.310 2.700 1.00 90.12 231 GLY A O 1
ATOM 1750 N N . LEU A 1 232 ? 2.062 16.865 3.926 1.00 88.81 232 LEU A N 1
ATOM 1751 C CA . LEU A 1 232 ? 2.936 16.592 2.782 1.00 88.81 232 LEU A CA 1
ATOM 1752 C C . LEU A 1 232 ? 2.469 15.353 2.009 1.00 88.81 232 LEU A C 1
ATOM 1754 O O . LEU A 1 232 ? 2.376 15.404 0.785 1.00 88.81 232 LEU A O 1
ATOM 1758 N N . GLY A 1 233 ? 2.112 14.271 2.709 1.00 86.94 233 GLY A N 1
ATOM 1759 C CA . GLY A 1 233 ? 1.540 13.071 2.090 1.00 86.94 233 GLY A CA 1
ATOM 1760 C C . GLY A 1 233 ? 0.248 13.368 1.325 1.00 86.94 233 GLY A C 1
ATOM 1761 O O . GLY A 1 233 ? 0.100 12.950 0.177 1.00 86.94 233 GLY A O 1
ATOM 1762 N N . LEU A 1 234 ? -0.642 14.174 1.912 1.00 90.12 234 LEU A N 1
ATOM 1763 C CA . LEU A 1 234 ? -1.857 14.644 1.251 1.00 90.12 234 LEU A CA 1
ATOM 1764 C C . LEU A 1 234 ? -1.533 15.470 -0.003 1.00 90.12 234 LEU A C 1
ATOM 1766 O O . LEU A 1 234 ? -2.084 15.190 -1.066 1.00 90.12 234 LEU A O 1
ATOM 1770 N N . ALA A 1 235 ? -0.619 16.438 0.084 1.00 88.81 235 ALA A N 1
ATOM 1771 C CA . ALA A 1 235 ? -0.229 17.270 -1.055 1.00 88.81 235 ALA A CA 1
ATOM 1772 C C . ALA A 1 235 ? 0.337 16.430 -2.211 1.00 88.81 235 ALA A C 1
ATOM 1774 O O . ALA A 1 235 ? -0.077 16.598 -3.359 1.00 88.81 235 ALA A O 1
ATOM 1775 N N . VAL A 1 236 ? 1.217 15.472 -1.904 1.00 85.19 236 VAL A N 1
ATOM 1776 C CA . VAL A 1 236 ? 1.764 14.533 -2.894 1.00 85.19 236 VAL A CA 1
ATOM 1777 C C . VAL A 1 236 ? 0.659 13.658 -3.485 1.00 85.19 236 VAL A C 1
ATOM 1779 O O . VAL A 1 236 ? 0.625 13.474 -4.698 1.00 85.19 236 VAL A O 1
ATOM 1782 N N . SER A 1 237 ? -0.290 13.175 -2.676 1.00 84.56 237 SER A N 1
ATOM 1783 C CA . SER A 1 237 ? -1.428 12.386 -3.170 1.00 84.56 237 SER A CA 1
ATOM 1784 C C . SER A 1 237 ? -2.360 13.171 -4.101 1.00 84.56 237 SER A C 1
ATOM 1786 O O . SER A 1 237 ? -2.878 12.615 -5.065 1.00 84.56 237 SER A O 1
ATOM 1788 N N . ILE A 1 238 ? -2.537 14.472 -3.865 1.00 87.69 238 ILE A N 1
ATOM 1789 C CA . ILE A 1 238 ? -3.318 15.345 -4.747 1.00 87.69 238 ILE A CA 1
ATOM 1790 C C . ILE A 1 238 ? -2.550 15.598 -6.047 1.00 87.69 238 ILE A C 1
ATOM 1792 O O . ILE A 1 238 ? -3.133 15.499 -7.123 1.00 87.69 238 ILE A O 1
ATOM 1796 N N . ALA A 1 239 ? -1.243 15.861 -5.970 1.00 83.31 239 ALA A N 1
ATOM 1797 C CA . ALA A 1 239 ? -0.403 16.012 -7.157 1.00 83.31 239 ALA A CA 1
ATOM 1798 C C . ALA A 1 239 ? -0.423 14.742 -8.028 1.00 83.31 239 ALA A C 1
ATOM 1800 O O . ALA A 1 239 ? -0.607 14.825 -9.239 1.00 83.31 239 ALA A O 1
ATOM 1801 N N . LEU A 1 240 ? -0.332 13.568 -7.394 1.00 78.38 240 LEU A N 1
ATOM 1802 C CA . LEU A 1 240 ? -0.510 12.251 -8.011 1.00 78.38 240 LEU A CA 1
ATOM 1803 C C . LEU A 1 240 ? -1.850 12.117 -8.731 1.00 78.38 240 LEU A C 1
ATOM 1805 O O . LEU A 1 240 ? -1.909 11.635 -9.863 1.00 78.38 240 LEU A O 1
ATOM 1809 N N . ALA A 1 241 ? -2.925 12.534 -8.066 1.00 81.00 241 ALA A N 1
ATOM 1810 C CA . ALA A 1 241 ? -4.261 12.461 -8.626 1.00 81.00 241 ALA A CA 1
ATOM 1811 C C . ALA A 1 241 ? -4.416 13.357 -9.857 1.00 81.00 241 ALA A C 1
ATOM 1813 O O . ALA A 1 241 ? -4.990 12.927 -10.857 1.00 81.00 241 ALA A O 1
ATOM 1814 N N . ILE A 1 242 ? -3.859 14.568 -9.804 1.00 82.44 242 ILE A N 1
ATOM 1815 C CA . ILE A 1 242 ? -3.881 15.526 -10.912 1.00 82.44 242 ILE A CA 1
ATOM 1816 C C . ILE A 1 242 ? -3.045 15.021 -12.096 1.00 82.44 242 ILE A C 1
ATOM 1818 O O . ILE A 1 242 ? -3.521 15.104 -13.222 1.00 82.44 242 ILE A O 1
ATOM 1822 N N . ASP A 1 243 ? -1.853 14.458 -11.867 1.00 76.56 243 ASP A N 1
ATOM 1823 C CA . ASP A 1 243 ? -0.993 13.908 -12.936 1.00 76.56 243 ASP A CA 1
ATOM 1824 C C . ASP A 1 243 ? -1.664 12.742 -13.675 1.00 76.56 243 ASP A C 1
ATOM 1826 O O . ASP A 1 243 ? -1.616 12.640 -14.901 1.00 76.56 243 ASP A O 1
ATOM 1830 N N . LYS A 1 244 ? -2.336 11.860 -12.930 1.00 72.94 244 LYS A N 1
ATOM 1831 C CA . LYS A 1 244 ? -2.962 10.656 -13.489 1.00 72.94 244 LYS A CA 1
ATOM 1832 C C . LYS A 1 244 ? -4.348 10.913 -14.090 1.00 72.94 244 LYS A C 1
ATOM 1834 O O . LYS A 1 244 ? -4.774 10.150 -14.958 1.00 72.94 244 LYS A O 1
ATOM 1839 N N . ALA A 1 245 ? -5.059 11.957 -13.659 1.00 74.81 245 ALA A N 1
ATOM 1840 C CA . ALA A 1 245 ? -6.421 12.249 -14.111 1.00 74.81 245 ALA A CA 1
ATOM 1841 C C . ALA A 1 245 ? -6.567 12.409 -15.643 1.00 74.81 245 ALA A C 1
ATOM 1843 O O . ALA A 1 245 ? -7.497 11.816 -16.187 1.00 74.81 245 ALA A O 1
ATOM 1844 N N . PRO A 1 246 ? -5.675 13.110 -16.376 1.00 72.12 246 PRO A N 1
ATOM 1845 C CA . PRO A 1 246 ? -5.748 13.223 -17.834 1.00 72.12 246 PRO A CA 1
ATOM 1846 C C . PRO A 1 246 ? -5.606 11.878 -18.548 1.00 72.12 246 PRO A C 1
ATOM 1848 O O . PRO A 1 246 ? -6.293 11.631 -19.538 1.00 72.12 246 PRO A O 1
ATOM 1851 N N . LEU A 1 247 ? -4.734 11.003 -18.038 1.00 67.75 247 LEU A N 1
ATOM 1852 C CA . LEU A 1 247 ? -4.514 9.669 -18.591 1.00 67.75 247 LEU A CA 1
ATOM 1853 C C . LEU A 1 247 ? -5.774 8.809 -18.434 1.00 67.75 247 LEU A C 1
ATOM 1855 O O . LEU A 1 247 ? -6.217 8.191 -19.397 1.00 67.75 247 LEU A O 1
ATOM 1859 N N . TYR A 1 248 ? -6.410 8.851 -17.260 1.00 67.00 248 TYR A N 1
ATOM 1860 C CA . TYR A 1 248 ? -7.694 8.180 -17.047 1.00 67.00 248 TYR A CA 1
ATOM 1861 C C . TYR A 1 248 ? -8.830 8.794 -17.862 1.00 67.00 248 TYR A C 1
ATOM 1863 O O . TYR A 1 248 ? -9.653 8.055 -18.389 1.00 67.00 248 TYR A O 1
ATOM 1871 N N . TYR A 1 249 ? -8.871 10.120 -17.998 1.00 68.19 249 TYR A N 1
ATOM 1872 C CA . TYR A 1 249 ? -9.895 10.807 -18.783 1.00 68.19 249 TYR A CA 1
ATOM 1873 C C . TYR A 1 249 ? -9.832 10.398 -20.260 1.00 68.19 249 TYR A C 1
ATOM 1875 O O . TYR A 1 249 ? -10.853 10.014 -20.823 1.00 68.19 249 TYR A O 1
ATOM 1883 N N . ARG A 1 250 ? -8.631 10.391 -20.858 1.00 67.31 250 ARG A N 1
ATOM 1884 C CA . ARG A 1 250 ? -8.415 9.898 -22.231 1.00 67.31 250 ARG A CA 1
ATOM 1885 C C . ARG A 1 250 ? -8.769 8.416 -22.359 1.00 67.31 250 ARG A C 1
ATOM 1887 O O . ARG A 1 250 ? -9.512 8.037 -23.248 1.00 67.31 250 ARG A O 1
ATOM 1894 N N . MET A 1 251 ? -8.321 7.576 -21.424 1.00 63.03 251 MET A N 1
ATOM 1895 C CA . MET A 1 251 ? -8.620 6.139 -21.464 1.00 63.03 251 MET A CA 1
ATOM 1896 C C . MET A 1 251 ? -10.111 5.796 -21.279 1.00 63.03 251 MET A C 1
ATOM 1898 O O . MET A 1 251 ? -10.546 4.758 -21.771 1.00 63.03 251 MET A O 1
ATOM 1902 N N . LEU A 1 252 ? -10.886 6.617 -20.560 1.00 63.88 252 LEU A N 1
ATOM 1903 C CA . LEU A 1 252 ? -12.316 6.387 -20.309 1.00 63.88 252 LEU A CA 1
ATOM 1904 C C . LEU A 1 252 ? -13.230 6.955 -21.402 1.00 63.88 252 LEU A C 1
ATOM 1906 O O . LEU A 1 252 ? -14.319 6.420 -21.600 1.00 63.88 252 LEU A O 1
ATOM 1910 N N . LEU A 1 253 ? -12.825 8.041 -22.066 1.00 63.62 253 LEU A N 1
ATOM 1911 C CA . LEU A 1 253 ? -13.673 8.766 -23.021 1.00 63.62 253 LEU A CA 1
ATOM 1912 C C . LEU A 1 253 ? -13.228 8.647 -24.485 1.00 63.62 253 LEU A C 1
ATOM 1914 O O . LEU A 1 253 ? -14.003 9.043 -25.354 1.00 63.62 253 LEU A O 1
ATOM 1918 N N . GLY A 1 254 ? -12.063 8.044 -24.752 1.00 51.81 254 GLY A N 1
ATOM 1919 C CA . GLY A 1 254 ? -11.491 7.904 -26.096 1.00 51.81 254 GLY A CA 1
ATOM 1920 C C . GLY A 1 254 ? -10.554 9.049 -26.436 1.00 51.81 254 GLY A C 1
ATOM 1921 O O . GLY A 1 254 ? -11.053 10.177 -26.637 1.00 51.81 254 GLY A O 1
#

Foldseek 3Di:
DVVVVPDDQDDFAQAPPDPDTRGSVLVVLLVLLVLDDLLCLQQVVVVCVLVVPDPVCVVVSVVVCCCVSPPVVVVVVVVLVVLQCVQQVVDPRSRPDQDLQVSLSSQLSVDDVVCSVCSNVVSVVVVVVVVVVCQLSSQLSVQLVVQVVVVHDSHDDPPPPVNVVSSCCSVVVCVVCVVVPPDDSLVVCCVVSVVSLVSQLVSLVVCLCQLQDCVRCVPRHDDPVSNVVSVVSNVSSPVSSVVCVVVSVVSVPD

Radius of gyration: 21.04 Å; chains: 1; bounding box: 49×43×59 Å

Sequence (254 aa):
LLAGFVPALPPDLPVPGEADPRVATSSVIAMVGAAIAPAALLGLPYMCADAGSGRDELRRAFWQSVLNLGFVFGAYAFFVLVAGAFALYPMADHASFADVGQASAVLRAALPERLAFLGPVIFSLGLFTAAMTTLVVAAQVTIYFMLDMAGKPWRFTADNRRYHRLLTVFVLGAAALAPFWDFPALLKVILLMGVNVVAIPLVYVIVLALANSRAVMGEFRAEWWRNVFLGLGLAVSIALAIDKAPLYYRMLLG

Secondary structure (DSSP, 8-state):
-GGGGS--PPPPBPPTT-SS-B-HHHHHHHHHHHH--HHHHHHHHHHHHHTT--GGGHHHHHHHHIIIIIIIHHHHHHHHHHHHHHHHTTSTTTT---SHHHHTHHHHHHS-TTTGGGHHHHHHHHHHHHHHHHHHHHHHHHHHHHHHHTTS--S--TT-HHHHHHHHHHHHHHHHHGGG----HHHHHIIIIIHHHHHHHHHHHHHHHHHH-HHHHTT-PPPHHHHHHHHHHHHHHHHHHHHHHHHHHHHHH-